Protein AF-0000000074166533 (afdb_homodimer)

Foldseek 3Di:
DKKKKKKFFWDPVCLVVLVVLVVVLLVVLCPAPQWPHWDKDQDPVHNRMIMIITDGNDPVSVVVSCVDPSNVVSVVCRVVIGPDDMDMDMDDDDDDDDDDD/DKKKKKKFFWDPVCLVVLVVLVVVLLVVLCPAPQWDHWDKDQDPVHNRMIMIITDGNDPVSVVVSCVDPSNVVSVVCRVVIGPDDMDMDMDDDDDDDDDDD

pLDDT: mean 96.99, std 3.82, range [67.56, 98.88]

Radius of gyration: 16.53 Å; Cα contacts (8 Å, |Δi|>4): 414; chains: 2; bounding box: 37×45×36 Å

Structure (mmCIF, N/CA/C/O backbone):
data_AF-0000000074166533-model_v1
#
loop_
_entity.id
_entity.type
_entity.pdbx_description
1 polymer 'Homolog to autoinducer-2-degrading protein lsrG'
#
loop_
_atom_site.group_PDB
_atom_site.id
_atom_site.type_symbol
_atom_site.label_atom_id
_atom_site.label_alt_id
_atom_site.label_comp_id
_atom_site.label_asym_id
_atom_site.label_entity_id
_atom_site.label_seq_id
_atom_site.pdbx_PDB_ins_code
_atom_site.Cartn_x
_atom_site.Cartn_y
_atom_site.Cartn_z
_atom_site.occupancy
_atom_site.B_iso_or_equiv
_atom_site.auth_seq_id
_atom_site.auth_comp_id
_atom_site.auth_asym_id
_atom_site.auth_atom_id
_atom_site.pdbx_PDB_model_num
ATOM 1 N N . MET A 1 1 ? 17.25 -5.062 1.893 1 96.81 1 MET A N 1
ATOM 2 C CA . MET A 1 1 ? 15.805 -5.207 2.01 1 96.81 1 MET A CA 1
ATOM 3 C C . MET A 1 1 ? 15.109 -4.754 0.733 1 96.81 1 MET A C 1
ATOM 5 O O . MET A 1 1 ? 15.617 -3.893 0.013 1 96.81 1 MET A O 1
ATOM 9 N N . ILE A 1 2 ? 13.93 -5.363 0.408 1 98.25 2 ILE A N 1
ATOM 10 C CA . ILE A 1 2 ? 13.156 -5.027 -0.783 1 98.25 2 ILE A CA 1
ATOM 11 C C . ILE A 1 2 ? 11.742 -4.613 -0.381 1 98.25 2 ILE A C 1
ATOM 13 O O . ILE A 1 2 ? 11.125 -5.246 0.48 1 98.25 2 ILE A O 1
ATOM 17 N N . VAL A 1 3 ? 11.367 -3.527 -0.974 1 98.62 3 VAL A N 1
ATOM 18 C CA . VAL A 1 3 ? 9.961 -3.146 -0.915 1 98.62 3 VAL A CA 1
ATOM 19 C C . VAL A 1 3 ? 9.344 -3.232 -2.309 1 98.62 3 VAL A C 1
ATOM 21 O O . VAL A 1 3 ? 9.977 -2.859 -3.299 1 98.62 3 VAL A O 1
ATOM 24 N N . VAL A 1 4 ? 8.125 -3.748 -2.367 1 98.5 4 VAL A N 1
ATOM 25 C CA . VAL A 1 4 ? 7.441 -3.879 -3.646 1 98.5 4 VAL A CA 1
ATOM 26 C C . VAL A 1 4 ? 6.039 -3.285 -3.543 1 98.5 4 VAL A C 1
ATOM 28 O O . VAL A 1 4 ? 5.312 -3.555 -2.584 1 98.5 4 VAL A O 1
ATOM 31 N N . HIS A 1 5 ? 5.707 -2.459 -4.469 1 98.5 5 HIS A N 1
ATOM 32 C CA . HIS A 1 5 ? 4.34 -2.018 -4.707 1 98.5 5 HIS A CA 1
ATOM 33 C C . HIS A 1 5 ? 3.771 -2.643 -5.98 1 98.5 5 HIS A C 1
ATOM 35 O O . HIS A 1 5 ? 4.305 -2.43 -7.07 1 98.5 5 HIS A O 1
ATOM 41 N N . ALA A 1 6 ? 2.754 -3.379 -5.84 1 98.38 6 ALA A N 1
ATOM 42 C CA . ALA A 1 6 ? 2.078 -3.963 -6.996 1 98.38 6 ALA A CA 1
ATOM 43 C C . ALA A 1 6 ? 0.631 -3.486 -7.082 1 98.38 6 ALA A C 1
ATOM 45 O O . ALA A 1 6 ? -0.073 -3.436 -6.074 1 98.38 6 ALA A O 1
ATOM 46 N N . THR A 1 7 ? 0.229 -3.109 -8.25 1 98.44 7 THR A N 1
ATOM 47 C CA . THR A 1 7 ? -1.116 -2.609 -8.508 1 98.44 7 THR A CA 1
ATOM 48 C C . THR A 1 7 ? -1.837 -3.492 -9.523 1 98.44 7 THR A C 1
ATOM 50 O O . THR A 1 7 ? -1.325 -3.732 -10.617 1 98.44 7 THR A O 1
ATOM 53 N N . PHE A 1 8 ? -2.973 -3.959 -9.117 1 98.5 8 PHE A N 1
ATOM 54 C CA . PHE A 1 8 ? -3.803 -4.809 -9.961 1 98.5 8 PHE A CA 1
ATOM 55 C C . PHE A 1 8 ? -5.18 -4.188 -10.172 1 98.5 8 PHE A C 1
ATOM 57 O O . PHE A 1 8 ? -5.844 -3.805 -9.203 1 98.5 8 PHE A O 1
ATOM 64 N N . ARG A 1 9 ? -5.547 -4.082 -11.398 1 98.56 9 ARG A N 1
ATOM 65 C CA . ARG A 1 9 ? -6.91 -3.688 -11.727 1 98.56 9 ARG A CA 1
ATOM 66 C C . ARG A 1 9 ? -7.754 -4.902 -12.102 1 98.56 9 ARG A C 1
ATOM 68 O O . ARG A 1 9 ? -7.367 -5.691 -12.969 1 98.56 9 ARG A O 1
ATOM 75 N N . PHE A 1 10 ? -8.867 -4.984 -11.461 1 98.69 10 PHE A N 1
ATOM 76 C CA . PHE A 1 10 ? -9.695 -6.16 -11.703 1 98.69 10 PHE A CA 1
ATOM 77 C C . PHE A 1 10 ? -10.961 -5.777 -12.453 1 98.69 10 PHE A C 1
ATOM 79 O O . PHE A 1 10 ? -11.422 -4.637 -12.367 1 98.69 10 PHE A O 1
ATOM 86 N N . ASP A 1 11 ? -11.492 -6.75 -13.18 1 98.31 11 ASP A N 1
ATOM 87 C CA . ASP A 1 11 ? -12.828 -6.621 -13.766 1 98.31 11 ASP A CA 1
ATOM 88 C C . ASP A 1 11 ? -13.883 -6.441 -12.68 1 98.31 11 ASP A C 1
ATOM 90 O O . ASP A 1 11 ? -13.922 -7.207 -11.711 1 98.31 11 ASP A O 1
ATOM 94 N N . PRO A 1 12 ? -14.68 -5.445 -12.891 1 98 12 PRO A N 1
ATOM 95 C CA . PRO A 1 12 ? -15.711 -5.215 -11.875 1 98 12 PRO A CA 1
ATOM 96 C C . PRO A 1 12 ? -16.547 -6.461 -11.586 1 98 12 PRO A C 1
ATOM 98 O O . PRO A 1 12 ? -16.922 -6.699 -10.438 1 98 12 PRO A O 1
ATOM 101 N N . ASP A 1 13 ? -16.703 -7.266 -12.516 1 97.94 13 ASP A N 1
ATOM 102 C CA . ASP A 1 13 ? -17.547 -8.453 -12.375 1 97.94 13 ASP A CA 1
ATOM 103 C C . ASP A 1 13 ? -16.797 -9.562 -11.641 1 97.94 13 ASP A C 1
ATOM 105 O O . ASP A 1 13 ? -17.391 -10.539 -11.188 1 97.94 13 ASP A O 1
ATOM 109 N N . ALA A 1 14 ? -15.477 -9.422 -11.484 1 97.38 14 ALA A N 1
ATOM 110 C CA . ALA A 1 14 ? -14.656 -10.477 -10.891 1 97.38 14 ALA A CA 1
ATOM 111 C C . ALA A 1 14 ? -14.039 -10.008 -9.57 1 97.38 14 ALA A C 1
ATOM 113 O O . ALA A 1 14 ? -13.219 -10.711 -8.977 1 97.38 14 ALA A O 1
ATOM 114 N N . ARG A 1 15 ? -14.391 -8.906 -9.148 1 97 15 ARG A N 1
ATOM 115 C CA . ARG A 1 15 ? -13.734 -8.242 -8.023 1 97 15 ARG A CA 1
ATOM 116 C C . ARG A 1 15 ? -13.844 -9.078 -6.754 1 97 15 ARG A C 1
ATOM 118 O O . ARG A 1 15 ? -12.859 -9.273 -6.047 1 97 15 ARG A O 1
ATOM 125 N N . ASP A 1 16 ? -15.07 -9.539 -6.5 1 96.75 16 ASP A N 1
ATOM 126 C CA . ASP A 1 16 ? -15.281 -10.289 -5.266 1 96.75 16 ASP A CA 1
ATOM 127 C C . ASP A 1 16 ? -14.469 -11.586 -5.27 1 96.75 16 ASP A C 1
ATOM 129 O O . ASP A 1 16 ? -13.867 -11.945 -4.254 1 96.75 16 ASP A O 1
ATOM 133 N N . ASP A 1 17 ? -14.43 -12.273 -6.363 1 97.25 17 ASP A N 1
ATOM 134 C CA . ASP A 1 17 ? -13.602 -13.469 -6.504 1 97.25 17 ASP A CA 1
ATOM 135 C C . ASP A 1 17 ? -12.125 -13.141 -6.301 1 97.25 17 ASP A C 1
ATOM 137 O O . ASP A 1 17 ? -11.406 -13.875 -5.621 1 97.25 17 ASP A O 1
ATOM 141 N N . ALA A 1 18 ? -11.727 -12.055 -6.855 1 98.31 18 ALA A N 1
ATOM 142 C CA . ALA A 1 18 ? -10.336 -11.625 -6.727 1 98.31 18 ALA A CA 1
ATOM 143 C C . ALA A 1 18 ? -9.977 -11.375 -5.266 1 98.31 18 ALA A C 1
ATOM 145 O O . ALA A 1 18 ? -8.922 -11.812 -4.801 1 98.31 18 ALA A O 1
ATOM 146 N N . LEU A 1 19 ? -10.852 -10.742 -4.578 1 98.19 19 LEU A N 1
ATOM 147 C CA . LEU A 1 19 ? -10.562 -10.375 -3.193 1 98.19 19 LEU A CA 1
ATOM 148 C C . LEU A 1 19 ? -10.461 -11.617 -2.316 1 98.19 19 LEU A C 1
ATOM 150 O O . LEU A 1 19 ? -9.656 -11.656 -1.381 1 98.19 19 LEU A O 1
ATOM 154 N N . GLU A 1 20 ? -11.266 -12.586 -2.588 1 97.06 20 GLU A N 1
ATOM 155 C CA . GLU A 1 20 ? -11.172 -13.844 -1.856 1 97.06 20 GLU A CA 1
ATOM 156 C C . GLU A 1 20 ? -9.82 -14.523 -2.1 1 97.06 20 GLU A C 1
ATOM 158 O O . GLU A 1 20 ? -9.172 -14.984 -1.157 1 97.06 20 GLU A O 1
ATOM 163 N N . LEU A 1 21 ? -9.422 -14.547 -3.332 1 97.81 21 LEU A N 1
ATOM 164 C CA . LEU A 1 21 ? -8.141 -15.133 -3.695 1 97.81 21 LEU A CA 1
ATOM 165 C C . LEU A 1 21 ? -6.988 -14.352 -3.068 1 97.81 21 LEU A C 1
ATOM 167 O O . LEU A 1 21 ? -6.012 -14.945 -2.604 1 97.81 21 LEU A O 1
ATOM 171 N N . ILE A 1 22 ? -7.117 -13.109 -3.043 1 98.62 22 ILE A N 1
ATOM 172 C CA . ILE A 1 22 ? -6.078 -12.234 -2.523 1 98.62 22 ILE A CA 1
ATOM 173 C C . ILE A 1 22 ? -5.945 -12.422 -1.014 1 98.62 22 ILE A C 1
ATOM 175 O O . ILE A 1 22 ? -4.836 -12.453 -0.481 1 98.62 22 ILE A O 1
ATOM 179 N N . ALA A 1 23 ? -7.102 -12.539 -0.356 1 97.62 23 ALA A N 1
ATOM 180 C CA . ALA A 1 23 ? -7.059 -12.766 1.085 1 97.62 23 ALA A CA 1
ATOM 181 C C . ALA A 1 23 ? -6.273 -14.039 1.41 1 97.62 23 ALA A C 1
ATOM 183 O O . ALA A 1 23 ? -5.469 -14.055 2.348 1 97.62 23 ALA A O 1
ATOM 184 N N . ASP A 1 24 ? -6.508 -15.039 0.635 1 97.06 24 ASP A N 1
ATOM 185 C CA . ASP A 1 24 ? -5.781 -16.297 0.813 1 97.06 24 ASP A CA 1
ATOM 186 C C . ASP A 1 24 ? -4.293 -16.109 0.517 1 97.06 24 ASP A C 1
ATOM 188 O O . ASP A 1 24 ? -3.443 -16.609 1.259 1 97.06 24 ASP A O 1
ATOM 192 N N . LEU A 1 25 ? -3.959 -15.453 -0.535 1 98.5 25 LEU A N 1
ATOM 193 C CA . LEU A 1 25 ? -2.578 -15.172 -0.912 1 98.5 25 LEU A CA 1
ATOM 194 C C . LEU A 1 25 ? -1.85 -14.43 0.205 1 98.5 25 LEU A C 1
ATOM 196 O O . LEU A 1 25 ? -0.722 -14.789 0.556 1 98.5 25 LEU A O 1
ATOM 200 N N . VAL A 1 26 ? -2.512 -13.43 0.774 1 98.62 26 VAL A N 1
ATOM 201 C CA . VAL A 1 26 ? -1.92 -12.633 1.842 1 98.62 26 VAL A CA 1
ATOM 202 C C . VAL A 1 26 ? -1.613 -13.523 3.045 1 98.62 26 VAL A C 1
ATOM 204 O O . VAL A 1 26 ? -0.497 -13.508 3.566 1 98.62 26 VAL A O 1
ATOM 207 N N . GLU A 1 27 ? -2.604 -14.273 3.434 1 97.94 27 GLU A N 1
ATOM 208 C CA . GLU A 1 27 ? -2.445 -15.141 4.598 1 97.94 27 GLU A CA 1
ATOM 209 C C . GLU A 1 27 ? -1.286 -16.109 4.41 1 97.94 27 GLU A C 1
ATOM 211 O O . GLU A 1 27 ? -0.443 -16.266 5.297 1 97.94 27 GLU A O 1
ATOM 216 N N . GLN A 1 28 ? -1.2 -16.703 3.312 1 98.12 28 GLN A N 1
ATOM 217 C CA . GLN A 1 28 ? -0.159 -17.703 3.051 1 98.12 28 GLN A CA 1
ATOM 218 C C . GLN A 1 28 ? 1.205 -17.031 2.891 1 98.12 28 GLN A C 1
ATOM 220 O O . GLN A 1 28 ? 2.215 -17.547 3.375 1 98.12 28 GLN A O 1
ATOM 225 N N . SER A 1 29 ? 1.276 -15.891 2.184 1 98.44 29 SER A N 1
ATOM 226 C CA . SER A 1 29 ? 2.535 -15.195 1.931 1 98.44 29 SER A CA 1
ATOM 227 C C . SER A 1 29 ? 3.203 -14.766 3.234 1 98.44 29 SER A C 1
ATOM 229 O O . SER A 1 29 ? 4.43 -14.789 3.346 1 98.44 29 SER A O 1
ATOM 231 N N . GLN A 1 30 ? 2.428 -14.406 4.266 1 97.5 30 GLN A N 1
ATOM 232 C CA . GLN A 1 30 ? 2.949 -13.898 5.527 1 97.5 30 GLN A CA 1
ATOM 233 C C . GLN A 1 30 ? 3.697 -14.984 6.293 1 97.5 30 GLN A C 1
ATOM 235 O O . GLN A 1 30 ? 4.391 -14.695 7.27 1 97.5 30 GLN A O 1
ATOM 240 N N . THR A 1 31 ? 3.576 -16.25 5.785 1 97.19 31 THR A N 1
ATOM 241 C CA . THR A 1 31 ? 4.238 -17.359 6.465 1 97.19 31 THR A CA 1
ATOM 242 C C . THR A 1 31 ? 5.555 -17.703 5.777 1 97.19 31 THR A C 1
ATOM 244 O O . THR A 1 31 ? 6.293 -18.562 6.242 1 97.19 31 THR A O 1
ATOM 247 N N . GLU A 1 32 ? 5.891 -17.031 4.727 1 98.31 32 GLU A N 1
ATOM 248 C CA . GLU A 1 32 ? 7.07 -17.344 3.922 1 98.31 32 GLU A CA 1
ATOM 249 C C . GLU A 1 32 ? 8.352 -16.891 4.613 1 98.31 32 GLU A C 1
ATOM 251 O O . GLU A 1 32 ? 8.375 -15.82 5.227 1 98.31 32 GLU A O 1
ATOM 256 N N . ASP A 1 33 ? 9.375 -17.641 4.449 1 97.88 33 ASP A N 1
ATOM 257 C CA . ASP A 1 33 ? 10.68 -17.234 4.949 1 97.88 33 ASP A CA 1
ATOM 258 C C . ASP A 1 33 ? 11.148 -15.938 4.273 1 97.88 33 ASP A C 1
ATOM 260 O O . ASP A 1 33 ? 11.07 -15.812 3.049 1 97.88 33 ASP A O 1
ATOM 264 N N . G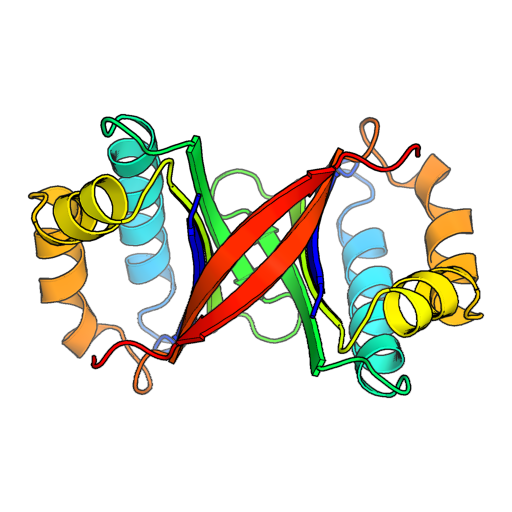LY A 1 34 ? 11.625 -15 5.055 1 98.25 34 GLY A N 1
ATOM 265 C CA . GLY A 1 34 ? 12.18 -13.766 4.531 1 98.25 34 GLY A CA 1
ATOM 266 C C . GLY A 1 34 ? 11.133 -12.719 4.215 1 98.25 34 GLY A C 1
ATOM 267 O O . GLY A 1 34 ? 11.461 -11.609 3.787 1 98.25 34 GLY A O 1
ATOM 268 N N . LEU A 1 35 ? 9.883 -13.109 4.324 1 98 35 LEU A N 1
ATOM 269 C CA . LEU A 1 35 ? 8.805 -12.141 4.16 1 98 35 LEU A CA 1
ATOM 270 C C . LEU A 1 35 ? 8.609 -11.32 5.434 1 98 35 LEU A C 1
ATOM 272 O O . LEU A 1 35 ? 8.406 -11.883 6.512 1 98 35 LEU A O 1
ATOM 276 N N . ILE A 1 36 ? 8.719 -10.062 5.406 1 98 36 ILE A N 1
ATOM 277 C CA . ILE A 1 36 ? 8.617 -9.18 6.559 1 98 36 ILE A CA 1
ATOM 278 C C . ILE A 1 36 ? 7.18 -8.672 6.695 1 98 36 ILE A C 1
ATOM 280 O O . ILE A 1 36 ? 6.617 -8.68 7.793 1 98 36 ILE A O 1
ATOM 284 N N . ASP A 1 37 ? 6.598 -8.266 5.613 1 98 37 ASP A N 1
ATOM 285 C CA . ASP A 1 37 ? 5.215 -7.797 5.578 1 98 37 ASP A CA 1
ATOM 286 C C . ASP A 1 37 ? 4.605 -7.996 4.191 1 98 37 ASP A C 1
ATOM 288 O O . ASP A 1 37 ? 5.305 -7.906 3.18 1 98 37 ASP A O 1
ATOM 292 N N . TYR A 1 38 ? 3.385 -8.344 4.172 1 98.69 38 TYR A N 1
ATOM 293 C CA . TYR A 1 38 ? 2.633 -8.578 2.941 1 98.69 38 TYR A CA 1
ATOM 294 C C . TYR A 1 38 ? 1.155 -8.266 3.137 1 98.69 38 TYR A C 1
ATOM 296 O O . TYR A 1 38 ? 0.448 -8.984 3.844 1 98.69 38 TYR A O 1
ATOM 304 N N . ARG A 1 39 ? 0.744 -7.211 2.484 1 98.62 39 ARG A N 1
ATOM 305 C CA . ARG A 1 39 ? -0.637 -6.766 2.633 1 98.62 39 ARG A CA 1
ATOM 306 C C . ARG A 1 39 ? -1.247 -6.41 1.281 1 98.62 39 ARG A C 1
ATOM 308 O O . ARG A 1 39 ? -0.527 -6.07 0.34 1 98.62 39 ARG A O 1
ATOM 315 N N . ALA A 1 40 ? -2.473 -6.512 1.165 1 98.88 40 ALA A N 1
ATOM 316 C CA . ALA A 1 40 ? -3.266 -6.047 0.031 1 98.88 40 ALA A CA 1
ATOM 317 C C . ALA A 1 40 ? -4.418 -5.16 0.494 1 98.88 40 ALA A C 1
ATOM 319 O O . ALA A 1 40 ? -4.98 -5.375 1.572 1 98.88 40 ALA A O 1
ATOM 320 N N . ALA A 1 41 ? -4.73 -4.203 -0.32 1 98.88 41 ALA A N 1
ATOM 321 C CA . ALA A 1 41 ? -5.746 -3.227 0.07 1 98.88 41 ALA A CA 1
ATOM 322 C C . ALA A 1 41 ? -6.48 -2.682 -1.15 1 98.88 41 ALA A C 1
ATOM 324 O O . ALA A 1 41 ? -5.883 -2.494 -2.211 1 98.88 41 ALA A O 1
ATOM 325 N N . VAL A 1 42 ? -7.758 -2.424 -1.002 1 98.75 42 VAL A N 1
ATOM 326 C CA . VAL A 1 42 ? -8.57 -1.851 -2.068 1 98.75 42 VAL A CA 1
ATOM 327 C C . VAL A 1 42 ? -8.398 -0.333 -2.092 1 98.75 42 VAL A C 1
ATOM 329 O O . VAL A 1 42 ? -8.609 0.337 -1.078 1 98.75 42 VAL A O 1
ATOM 332 N N . ASP A 1 43 ? -8.062 0.217 -3.258 1 98.69 43 ASP A N 1
ATOM 333 C CA . ASP A 1 43 ? -7.801 1.643 -3.42 1 98.69 43 ASP A CA 1
ATOM 334 C C . ASP A 1 43 ? -9.016 2.477 -3.023 1 98.69 43 ASP A C 1
ATOM 336 O O . ASP A 1 43 ? -10.141 2.166 -3.416 1 98.69 43 ASP A O 1
ATOM 340 N N . VAL A 1 44 ? -8.812 3.537 -2.289 1 98.31 44 VAL A N 1
ATOM 341 C CA . VAL A 1 44 ? -9.906 4.352 -1.772 1 98.31 44 VAL A CA 1
ATOM 342 C C . VAL A 1 44 ? -10.586 5.102 -2.92 1 98.31 44 VAL A C 1
ATOM 344 O O . VAL A 1 44 ? -11.797 5.324 -2.895 1 98.31 44 VAL A O 1
ATOM 347 N N . SER A 1 45 ? -9.844 5.32 -3.99 1 97 45 SER A N 1
ATOM 348 C CA . SER A 1 45 ? -10.359 6.137 -5.082 1 97 45 SER A CA 1
ATOM 349 C C . SER A 1 45 ? -10.938 5.27 -6.195 1 97 45 SER A C 1
ATOM 351 O O . SER A 1 45 ? -11.641 5.77 -7.078 1 97 45 SER A O 1
ATOM 353 N N . ASP A 1 46 ? -10.617 3.967 -6.18 1 97.25 46 ASP A N 1
ATOM 354 C CA . ASP A 1 46 ? -11.078 3.051 -7.223 1 97.25 46 ASP A CA 1
ATOM 355 C C . ASP A 1 46 ? -11.281 1.644 -6.664 1 97.25 46 ASP A C 1
ATOM 357 O O . ASP A 1 46 ? -10.312 0.909 -6.453 1 97.25 46 ASP A O 1
ATOM 361 N N . PRO A 1 47 ? -12.523 1.258 -6.523 1 97.06 47 PRO A N 1
ATOM 362 C CA . PRO A 1 47 ? -12.797 -0.021 -5.863 1 97.06 47 PRO A CA 1
ATOM 363 C C . PRO A 1 47 ? -12.328 -1.221 -6.684 1 97.06 47 PRO A C 1
ATOM 365 O O . PRO A 1 47 ? -12.32 -2.348 -6.184 1 97.06 47 PRO A O 1
ATOM 368 N N . ASN A 1 48 ? -11.914 -0.993 -7.934 1 98.12 48 ASN A N 1
ATOM 369 C CA . ASN A 1 48 ? -11.469 -2.098 -8.781 1 98.12 48 ASN A CA 1
ATOM 370 C C . ASN A 1 48 ? -9.953 -2.227 -8.773 1 98.12 48 ASN A C 1
ATOM 372 O O . ASN A 1 48 ? -9.398 -3.068 -9.484 1 98.12 48 ASN A O 1
ATOM 376 N N . VAL A 1 49 ? -9.328 -1.446 -8 1 98.5 49 VAL A N 1
ATOM 377 C CA . VAL A 1 49 ? -7.867 -1.476 -7.926 1 98.5 49 VAL A CA 1
ATOM 378 C C . VAL A 1 49 ? -7.434 -1.999 -6.559 1 98.5 49 VAL A C 1
ATOM 380 O O . VAL A 1 49 ? -7.871 -1.492 -5.523 1 98.5 49 VAL A O 1
ATOM 383 N N . VAL A 1 50 ? -6.637 -3.072 -6.598 1 98.88 50 VAL A N 1
ATOM 384 C CA . VAL A 1 50 ? -6.012 -3.59 -5.387 1 98.88 50 VAL A CA 1
ATOM 385 C C . VAL A 1 50 ? -4.512 -3.295 -5.414 1 98.88 50 VAL A C 1
ATOM 387 O O . VAL A 1 50 ? -3.852 -3.5 -6.434 1 98.88 50 VAL A O 1
ATOM 390 N N . ARG A 1 51 ? -3.998 -2.797 -4.32 1 98.81 51 ARG A N 1
ATOM 391 C CA . ARG A 1 51 ? -2.58 -2.482 -4.16 1 98.81 51 ARG A CA 1
ATOM 392 C C . ARG A 1 51 ? -1.924 -3.41 -3.145 1 98.81 51 ARG A C 1
ATOM 394 O O . ARG A 1 51 ? -2.447 -3.605 -2.045 1 98.81 51 ARG A O 1
ATOM 401 N N . PHE A 1 52 ? -0.86 -3.984 -3.516 1 98.81 52 PHE A N 1
ATOM 402 C CA . PHE A 1 52 ? -0.066 -4.828 -2.629 1 98.81 52 PHE A CA 1
ATOM 403 C C . PHE A 1 52 ? 1.12 -4.055 -2.066 1 98.81 52 PHE A C 1
ATOM 405 O O . PHE A 1 52 ? 1.813 -3.348 -2.803 1 98.81 52 PHE A O 1
ATOM 412 N N . PHE A 1 53 ? 1.279 -4.152 -0.784 1 98.06 53 PHE A N 1
ATOM 413 C CA . PHE A 1 53 ? 2.424 -3.691 -0.007 1 98.06 53 PHE A CA 1
ATOM 414 C C . PHE A 1 53 ? 3.271 -4.867 0.461 1 98.06 53 PHE A C 1
ATOM 416 O O . PHE A 1 53 ? 2.838 -5.656 1.306 1 98.06 53 PHE A O 1
ATOM 423 N N . GLU A 1 54 ? 4.48 -4.938 -0.077 1 98.69 54 GLU A N 1
ATOM 424 C CA . GLU A 1 54 ? 5.312 -6.098 0.232 1 98.69 54 GLU A CA 1
ATOM 425 C C . GLU A 1 54 ? 6.688 -5.672 0.732 1 98.69 54 GLU A C 1
ATOM 427 O O . GLU A 1 54 ? 7.262 -4.699 0.236 1 98.69 54 GLU A O 1
ATOM 432 N N . GLN A 1 55 ? 7.195 -6.344 1.696 1 98.5 55 GLN A N 1
ATOM 433 C CA . GLN A 1 55 ? 8.547 -6.156 2.223 1 98.5 55 GLN A CA 1
ATOM 434 C C . GLN A 1 55 ? 9.258 -7.496 2.396 1 98.5 55 GLN A C 1
ATOM 436 O O . GLN A 1 55 ? 8.711 -8.422 2.998 1 98.5 55 GLN A O 1
ATOM 441 N N . TYR A 1 56 ? 10.43 -7.531 1.881 1 98.62 56 TYR A N 1
ATOM 442 C CA . TYR A 1 56 ? 11.25 -8.734 1.928 1 98.62 56 TYR A CA 1
ATOM 443 C C . TYR A 1 56 ? 12.617 -8.438 2.541 1 98.62 56 TYR A C 1
ATOM 445 O O . TYR A 1 56 ? 13.148 -7.336 2.383 1 98.62 56 TYR A O 1
ATOM 453 N N . GLU A 1 57 ? 13.141 -9.484 3.131 1 98.19 57 GLU A N 1
ATOM 454 C CA . GLU A 1 57 ? 14.469 -9.328 3.721 1 98.19 57 GLU A CA 1
ATOM 455 C C . GLU A 1 57 ? 15.523 -9.047 2.648 1 98.19 57 GLU A C 1
ATOM 457 O O . GLU A 1 57 ? 16.484 -8.328 2.896 1 98.19 57 GLU A O 1
ATOM 462 N N . ASP A 1 58 ? 15.32 -9.719 1.536 1 97 58 ASP A N 1
ATOM 463 C CA . ASP A 1 58 ? 16.297 -9.57 0.458 1 97 58 ASP A CA 1
ATOM 464 C C . ASP A 1 58 ? 15.719 -10.062 -0.871 1 97 58 ASP A C 1
ATOM 466 O O . ASP A 1 58 ? 14.547 -10.438 -0.944 1 97 58 ASP A O 1
ATOM 470 N N . ALA A 1 59 ? 16.531 -9.969 -1.886 1 95.56 59 ALA A N 1
ATOM 471 C CA . ALA A 1 59 ? 16.094 -10.32 -3.238 1 95.56 59 ALA A CA 1
ATOM 472 C C . ALA A 1 59 ? 15.742 -11.797 -3.338 1 95.56 59 ALA A C 1
ATOM 474 O O . ALA A 1 59 ? 14.836 -12.18 -4.078 1 95.56 59 ALA A O 1
ATOM 475 N N . ALA A 1 60 ? 16.5 -12.633 -2.666 1 97.56 60 ALA A N 1
ATOM 476 C CA . ALA A 1 60 ? 16.234 -14.062 -2.707 1 97.56 60 ALA A CA 1
ATOM 477 C C . ALA A 1 60 ? 14.836 -14.375 -2.178 1 97.56 60 ALA A C 1
ATOM 479 O O . ALA A 1 60 ? 14.125 -15.211 -2.738 1 97.56 60 ALA A O 1
ATOM 480 N N . ALA A 1 61 ? 14.43 -13.734 -1.102 1 97.94 61 ALA A N 1
ATOM 481 C CA . ALA A 1 61 ? 13.094 -13.914 -0.532 1 97.94 61 ALA A CA 1
ATOM 482 C C . ALA A 1 61 ? 12.016 -13.477 -1.513 1 97.94 61 ALA A C 1
ATOM 484 O O . ALA A 1 61 ? 10.984 -14.141 -1.649 1 97.94 61 ALA A O 1
ATOM 485 N N . PHE A 1 62 ? 12.234 -12.367 -2.148 1 97.31 62 PHE A N 1
ATOM 486 C CA . PHE A 1 62 ? 11.305 -11.875 -3.16 1 97.31 62 PHE A CA 1
ATOM 487 C C . PHE A 1 62 ? 11.148 -12.891 -4.289 1 97.31 62 PHE A C 1
ATOM 489 O O . PHE A 1 62 ? 10.031 -13.211 -4.691 1 97.31 62 PHE A O 1
ATOM 496 N N . ASP A 1 63 ? 12.242 -13.391 -4.762 1 96.19 63 ASP A N 1
ATOM 497 C CA . ASP A 1 63 ? 12.219 -14.375 -5.844 1 96.19 63 ASP A CA 1
ATOM 498 C C . ASP A 1 63 ? 11.484 -15.648 -5.414 1 96.19 63 ASP A C 1
ATOM 500 O O . ASP A 1 63 ? 10.742 -16.234 -6.199 1 96.19 63 ASP A O 1
ATOM 504 N N . ALA A 1 64 ? 11.734 -16.078 -4.211 1 97.75 64 ALA A N 1
ATOM 505 C CA . ALA A 1 64 ? 11.109 -17.281 -3.686 1 97.75 64 ALA A CA 1
ATOM 506 C C . ALA A 1 64 ? 9.586 -17.141 -3.643 1 97.75 64 ALA A C 1
ATOM 508 O O . ALA A 1 64 ? 8.859 -18.125 -3.836 1 97.75 64 ALA A O 1
ATOM 509 N N . HIS A 1 65 ? 9.102 -15.961 -3.373 1 97.75 65 HIS A N 1
ATOM 510 C CA . HIS A 1 65 ? 7.668 -15.703 -3.271 1 97.75 65 HIS A CA 1
ATOM 511 C C . HIS A 1 65 ? 6.941 -16.109 -4.547 1 97.75 65 HIS A C 1
ATOM 513 O O . HIS A 1 65 ? 5.906 -16.781 -4.488 1 97.75 65 HIS A O 1
ATOM 519 N N . SER A 1 66 ? 7.504 -15.766 -5.715 1 95.69 66 SER A N 1
ATOM 520 C CA . SER A 1 66 ? 6.836 -16.031 -6.984 1 95.69 66 SER A CA 1
ATOM 521 C C . SER A 1 66 ? 6.859 -17.516 -7.324 1 95.69 66 SER A C 1
ATOM 523 O O . SER A 1 66 ? 6.152 -17.969 -8.227 1 95.69 66 SER A O 1
ATOM 525 N N . GLN A 1 67 ? 7.621 -18.25 -6.578 1 96.75 67 GLN A N 1
ATOM 526 C CA . GLN A 1 67 ? 7.75 -19.672 -6.848 1 96.75 67 GLN A CA 1
ATOM 527 C C . GLN A 1 67 ? 6.867 -20.5 -5.914 1 96.75 67 GLN A C 1
ATOM 529 O O . GLN A 1 67 ? 6.793 -21.719 -6.035 1 96.75 67 GLN A O 1
ATOM 534 N N . THR A 1 68 ? 6.25 -19.875 -4.992 1 97.88 68 THR A N 1
ATOM 535 C CA . THR A 1 68 ? 5.398 -20.578 -4.047 1 97.88 68 THR A CA 1
ATOM 536 C C . THR A 1 68 ? 4.125 -21.078 -4.73 1 97.88 68 THR A C 1
ATOM 538 O O . THR A 1 68 ? 3.686 -20.484 -5.727 1 97.88 68 THR A O 1
ATOM 541 N N . ASP A 1 69 ? 3.488 -22.094 -4.156 1 97.5 69 ASP A N 1
ATOM 542 C CA . ASP A 1 69 ? 2.256 -22.656 -4.691 1 97.5 69 ASP A CA 1
ATOM 543 C C . ASP A 1 69 ? 1.12 -21.641 -4.652 1 97.5 69 ASP A C 1
ATOM 545 O O . ASP A 1 69 ? 0.337 -21.531 -5.602 1 97.5 69 ASP A O 1
ATOM 549 N N . HIS A 1 70 ? 1.067 -21 -3.539 1 97.75 70 HIS A N 1
ATOM 550 C CA . HIS A 1 70 ? -0.042 -20.062 -3.396 1 97.75 70 HIS A CA 1
ATOM 551 C C . HIS A 1 70 ? 0.076 -18.906 -4.391 1 97.75 70 HIS A C 1
ATOM 553 O O . HIS A 1 70 ? -0.929 -18.453 -4.945 1 97.75 70 HIS A O 1
ATOM 559 N N . PHE A 1 71 ? 1.295 -18.359 -4.645 1 98.06 71 PHE A N 1
ATOM 560 C CA . PHE A 1 71 ? 1.448 -17.297 -5.629 1 98.06 71 PHE A CA 1
ATOM 561 C C . PHE A 1 71 ? 1.113 -17.812 -7.027 1 98.06 71 PHE A C 1
ATOM 563 O O . PHE A 1 71 ? 0.407 -17.141 -7.785 1 98.06 71 PHE A O 1
ATOM 570 N N . GLN A 1 72 ? 1.608 -18.984 -7.344 1 97.38 72 GLN A N 1
ATOM 571 C CA . GLN A 1 72 ? 1.358 -19.562 -8.664 1 97.38 72 GLN A CA 1
ATOM 572 C C . GLN A 1 72 ? -0.13 -19.812 -8.883 1 97.38 72 GLN A C 1
ATOM 574 O O . GLN A 1 72 ? -0.647 -19.609 -9.984 1 97.38 72 GLN A O 1
ATOM 579 N N . ALA A 1 73 ? -0.79 -20.312 -7.887 1 96.75 73 ALA A N 1
ATOM 580 C CA . ALA A 1 73 ? -2.236 -20.5 -7.973 1 96.75 73 ALA A CA 1
ATOM 581 C C . ALA A 1 73 ? -2.945 -19.172 -8.25 1 96.75 73 ALA A C 1
ATOM 583 O O . ALA A 1 73 ? -3.877 -19.125 -9.055 1 96.75 73 ALA A O 1
ATOM 584 N N . PHE A 1 74 ? -2.547 -18.109 -7.574 1 97.62 74 PHE A N 1
ATOM 585 C CA . PHE A 1 74 ? -3.088 -16.766 -7.793 1 97.62 74 PHE A CA 1
ATOM 586 C C . PHE A 1 74 ? -2.811 -16.297 -9.211 1 97.62 74 PHE A C 1
ATOM 588 O O . PHE A 1 74 ? -3.721 -15.852 -9.914 1 97.62 74 PHE A O 1
ATOM 595 N N . GLU A 1 75 ? -1.57 -16.438 -9.617 1 96.5 75 GLU A N 1
ATOM 596 C CA . GLU A 1 75 ? -1.14 -15.992 -10.938 1 96.5 75 GLU A CA 1
ATOM 597 C C . GLU A 1 75 ? -1.945 -16.688 -12.039 1 96.5 75 GLU A C 1
ATOM 599 O O . GLU A 1 75 ? -2.312 -16.047 -13.031 1 96.5 75 GLU A O 1
ATOM 604 N N . GLN A 1 76 ? -2.268 -17.875 -11.852 1 96.81 76 GLN A N 1
ATOM 605 C CA . GLN A 1 76 ? -2.984 -18.672 -12.852 1 96.81 76 GLN A CA 1
ATOM 606 C C . GLN A 1 76 ? -4.398 -18.125 -13.062 1 96.81 76 GLN A C 1
ATOM 608 O O . GLN A 1 76 ? -4.969 -18.281 -14.141 1 96.81 76 GLN A O 1
ATOM 613 N N . GLN A 1 77 ? -4.93 -17.531 -12.094 1 97.44 77 GLN A N 1
ATOM 614 C CA . GLN A 1 77 ? -6.309 -17.047 -12.172 1 97.44 77 GLN A CA 1
ATOM 615 C C . GLN A 1 77 ? -6.363 -15.609 -12.695 1 97.44 77 GLN A C 1
ATOM 617 O O . GLN A 1 77 ? -7.426 -15.133 -13.086 1 97.44 77 GLN A O 1
ATOM 622 N N . LEU A 1 78 ? -5.262 -14.969 -12.797 1 96.88 78 LEU A N 1
ATOM 623 C CA . LEU A 1 78 ? -5.195 -13.531 -13.055 1 96.88 78 LEU A CA 1
ATOM 624 C C . LEU A 1 78 ? -5.781 -13.203 -14.422 1 96.88 78 LEU A C 1
ATOM 626 O O . LEU A 1 78 ? -6.52 -12.219 -14.562 1 96.88 78 LEU A O 1
ATOM 630 N N . PRO A 1 79 ? -5.547 -14.039 -15.469 1 96.31 79 PRO A N 1
ATOM 631 C CA . PRO A 1 79 ? -6.07 -13.688 -16.797 1 96.31 79 PRO A CA 1
ATOM 632 C C . PRO A 1 79 ? -7.59 -13.562 -16.812 1 96.31 79 PRO A C 1
ATOM 634 O O . PRO A 1 79 ? -8.141 -12.75 -17.562 1 96.31 79 PRO A O 1
ATOM 637 N N . GLU A 1 80 ? -8.273 -14.227 -15.961 1 96.69 80 GLU A N 1
ATOM 638 C CA . GLU A 1 80 ? -9.734 -14.211 -15.906 1 96.69 80 GLU A CA 1
ATOM 639 C C . GLU A 1 80 ? -10.242 -13.055 -15.055 1 96.69 80 GLU A C 1
ATOM 641 O O . GLU A 1 80 ? -11.422 -12.68 -15.141 1 96.69 80 GLU A O 1
ATOM 646 N N . LEU A 1 81 ? -9.367 -12.523 -14.289 1 98.12 81 LEU A N 1
ATOM 647 C CA . LEU A 1 81 ? -9.82 -11.602 -13.258 1 98.12 81 LEU A CA 1
ATOM 648 C C . LEU A 1 81 ? -9.438 -10.164 -13.602 1 98.12 81 LEU A C 1
ATOM 650 O O . LEU A 1 81 ? -10.086 -9.219 -13.164 1 98.12 81 LEU A O 1
ATOM 654 N N . LEU A 1 82 ? -8.43 -9.977 -14.367 1 97.69 82 LEU A N 1
ATOM 655 C CA . LEU A 1 82 ? -7.789 -8.672 -14.5 1 97.69 82 LEU A CA 1
ATOM 656 C C . LEU A 1 82 ? -8.461 -7.844 -15.586 1 97.69 82 LEU A C 1
ATOM 658 O O . LEU A 1 82 ? -8.945 -8.391 -16.578 1 97.69 82 LEU A O 1
ATOM 662 N N . ALA A 1 83 ? -8.531 -6.59 -15.281 1 96.75 83 ALA A N 1
ATOM 663 C CA . ALA A 1 83 ? -8.898 -5.59 -16.281 1 96.75 83 ALA A CA 1
ATOM 664 C C . ALA A 1 83 ? -7.672 -4.809 -16.75 1 96.75 83 ALA A C 1
ATOM 666 O O . ALA A 1 83 ? -7.648 -3.578 -16.672 1 96.75 83 ALA A O 1
ATOM 667 N N . GLY A 1 84 ? -6.52 -5.422 -17.188 1 92.69 84 GLY A N 1
ATOM 668 C CA . GLY A 1 84 ? -5.273 -4.812 -17.609 1 92.69 84 GLY A CA 1
ATOM 669 C C . GLY A 1 84 ? -4.051 -5.426 -16.953 1 92.69 84 GLY A C 1
ATOM 670 O O . GLY A 1 84 ? -4.172 -6.266 -16.062 1 92.69 84 GLY A O 1
ATOM 671 N N . GLU A 1 85 ? -2.898 -4.992 -17.359 1 94 85 GLU A N 1
ATOM 672 C CA . GLU A 1 85 ? -1.651 -5.531 -16.828 1 94 85 GLU A CA 1
ATOM 673 C C . GLU A 1 85 ? -1.339 -4.953 -15.453 1 94 85 GLU A C 1
ATOM 675 O O . GLU A 1 85 ? -1.546 -3.76 -15.219 1 94 85 GLU A O 1
ATOM 680 N N . PRO A 1 86 ? -0.851 -5.797 -14.641 1 96.75 86 PRO A N 1
ATOM 681 C CA . PRO A 1 86 ? -0.401 -5.266 -13.352 1 96.75 86 PRO A CA 1
ATOM 682 C C . PRO A 1 86 ? 0.785 -4.312 -13.492 1 96.75 86 PRO A C 1
ATOM 684 O O . PRO A 1 86 ? 1.495 -4.344 -14.5 1 96.75 86 PRO A O 1
ATOM 687 N N . GLU A 1 87 ? 0.896 -3.434 -12.586 1 96.75 87 GLU A N 1
ATOM 688 C CA . GLU A 1 87 ? 2.062 -2.57 -12.43 1 96.75 87 GLU A CA 1
ATOM 689 C C . GLU A 1 87 ? 2.861 -2.934 -11.188 1 96.75 87 GLU A C 1
ATOM 691 O O . GLU A 1 87 ? 2.326 -2.928 -10.078 1 96.75 87 GLU A O 1
ATOM 696 N N . ILE A 1 88 ? 4.105 -3.254 -11.352 1 97.56 88 ILE A N 1
ATOM 697 C CA . ILE A 1 88 ? 4.938 -3.668 -10.234 1 97.56 88 ILE A CA 1
ATOM 698 C C . ILE A 1 88 ? 6.172 -2.773 -10.148 1 97.56 88 ILE A C 1
ATOM 700 O O . ILE A 1 88 ? 6.867 -2.566 -11.148 1 97.56 88 ILE A O 1
ATOM 704 N N . ARG A 1 89 ? 6.441 -2.234 -9.016 1 97.56 89 ARG A N 1
ATOM 705 C CA . ARG A 1 89 ? 7.652 -1.481 -8.711 1 97.56 89 ARG A CA 1
ATOM 706 C C . ARG A 1 89 ? 8.422 -2.129 -7.562 1 97.56 89 ARG A C 1
ATOM 708 O O . ARG A 1 89 ? 7.859 -2.389 -6.5 1 97.56 89 ARG A O 1
ATOM 715 N N . ARG A 1 90 ? 9.602 -2.379 -7.77 1 98.19 90 ARG A N 1
ATOM 716 C CA . ARG A 1 90 ? 10.492 -2.932 -6.754 1 98.19 90 ARG A CA 1
ATOM 717 C C . ARG A 1 90 ? 11.516 -1.897 -6.309 1 98.19 90 ARG A C 1
ATOM 719 O O . ARG A 1 90 ? 12.164 -1.257 -7.141 1 98.19 90 ARG A O 1
ATOM 726 N N . PHE A 1 91 ? 11.703 -1.717 -5.102 1 98.5 91 PHE A N 1
ATOM 727 C CA . PHE A 1 91 ? 12.617 -0.746 -4.508 1 98.5 91 PHE A CA 1
ATOM 728 C C . PHE A 1 91 ? 13.703 -1.446 -3.697 1 98.5 91 PHE A C 1
ATOM 730 O O . PHE A 1 91 ? 13.398 -2.207 -2.773 1 98.5 91 PHE A O 1
ATOM 737 N N . ASP A 1 92 ? 14.914 -1.249 -4.066 1 98 92 ASP A N 1
ATOM 738 C CA . ASP A 1 92 ? 16.031 -1.664 -3.217 1 98 92 ASP A CA 1
ATOM 739 C C . ASP A 1 92 ? 16.297 -0.638 -2.119 1 98 92 ASP A C 1
ATOM 741 O O . ASP A 1 92 ? 16.641 0.509 -2.404 1 98 92 ASP A O 1
ATOM 745 N N . VAL A 1 93 ? 16.172 -1.087 -0.927 1 98.25 93 VAL A N 1
ATOM 746 C CA . VAL A 1 93 ? 16.125 -0.17 0.207 1 98.25 93 VAL A CA 1
ATOM 747 C C . VAL A 1 93 ? 17.484 -0.146 0.912 1 98.25 93 VAL A C 1
ATOM 749 O O . VAL A 1 93 ? 18.062 -1.198 1.19 1 98.25 93 VAL A O 1
ATOM 752 N N . ASP A 1 94 ? 17.922 1.039 1.155 1 96.06 94 ASP A N 1
ATOM 753 C CA . ASP A 1 94 ? 19.172 1.245 1.86 1 96.06 94 ASP A CA 1
ATOM 754 C C . ASP A 1 94 ? 18.969 1.225 3.373 1 96.06 94 ASP A C 1
ATOM 756 O O . ASP A 1 94 ? 19.719 0.573 4.098 1 96.06 94 ASP A O 1
ATOM 760 N N . SER A 1 95 ? 17.984 1.924 3.779 1 95.88 95 SER A N 1
ATOM 761 C CA . SER A 1 95 ? 17.688 1.994 5.207 1 95.88 95 SER A CA 1
ATOM 762 C C . SER A 1 95 ? 16.203 2.189 5.457 1 95.88 95 SER A C 1
ATOM 7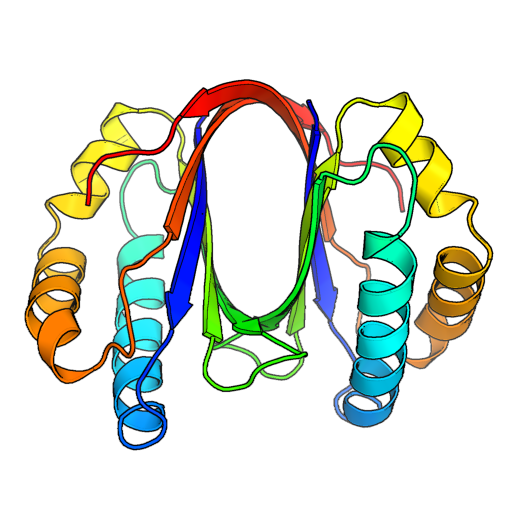64 O O . SER A 1 95 ? 15.477 2.643 4.57 1 95.88 95 SER A O 1
ATOM 766 N N . VAL A 1 96 ? 15.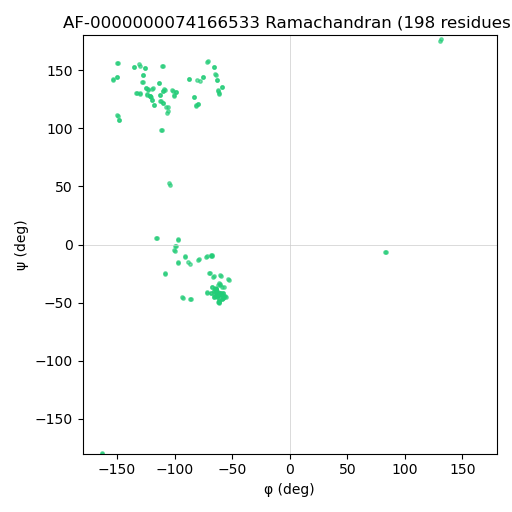797 1.785 6.645 1 96.12 96 VAL A N 1
ATOM 767 C CA . VAL A 1 96 ? 14.422 1.945 7.094 1 96.12 96 VAL A CA 1
ATOM 768 C C . VAL A 1 96 ? 14.398 2.699 8.422 1 96.12 96 VAL A C 1
ATOM 770 O O . VAL A 1 96 ? 15.211 2.436 9.312 1 96.12 96 VAL A O 1
ATOM 773 N N . THR A 1 97 ? 13.477 3.678 8.5 1 95.31 97 THR A N 1
ATOM 774 C CA . THR A 1 97 ? 13.266 4.398 9.75 1 95.31 97 THR A CA 1
ATOM 775 C C . THR A 1 97 ? 11.781 4.453 10.109 1 95.31 97 THR A C 1
ATOM 777 O O . THR A 1 97 ? 10.93 4.277 9.234 1 95.31 97 THR A O 1
ATOM 780 N N . GLU A 1 98 ? 11.516 4.566 11.406 1 93.5 98 GLU A N 1
ATOM 781 C CA . GLU A 1 98 ? 10.172 4.82 11.922 1 93.5 98 GLU A CA 1
ATOM 782 C C . GLU A 1 98 ? 10.062 6.223 12.516 1 93.5 98 GLU A C 1
ATOM 784 O O . GLU A 1 98 ? 10.5 6.457 13.648 1 93.5 98 GLU A O 1
ATOM 789 N N . PRO A 1 99 ? 9.523 7.09 11.703 1 86.31 99 PRO A N 1
ATOM 790 C CA . PRO A 1 99 ? 9.453 8.461 12.227 1 86.31 99 PRO A CA 1
ATOM 791 C C . PRO A 1 99 ? 8.547 8.578 13.445 1 86.31 99 PRO A C 1
ATOM 793 O O . PRO A 1 99 ? 7.625 7.773 13.617 1 86.31 99 PRO A O 1
ATOM 796 N N . PRO A 1 100 ? 8.953 9.461 14.305 1 78.62 100 PRO A N 1
ATOM 797 C CA . PRO A 1 100 ? 8.094 9.68 15.469 1 78.62 100 PRO A CA 1
ATOM 798 C C . PRO A 1 100 ? 6.715 10.227 15.086 1 78.62 100 PRO A C 1
ATOM 800 O O . PRO A 1 100 ? 6.57 10.867 14.039 1 78.62 100 PRO A O 1
ATOM 803 N N . LEU A 1 101 ? 5.688 9.766 15.773 1 67.81 101 LEU A N 1
ATOM 804 C CA . LEU A 1 101 ? 4.328 10.242 15.547 1 67.81 101 LEU A CA 1
ATOM 805 C C . LEU A 1 101 ? 4.18 11.695 15.992 1 67.81 101 LEU A C 1
ATOM 807 O O . LEU A 1 101 ? 4.852 12.133 16.938 1 67.81 101 LEU A O 1
ATOM 811 N N . MET B 1 1 ? 15.43 8.898 -3.26 1 96.81 1 MET B N 1
ATOM 812 C CA . MET B 1 1 ? 13.984 8.688 -3.264 1 96.81 1 MET B CA 1
ATOM 813 C C . MET B 1 1 ? 13.516 8.094 -1.938 1 96.81 1 MET B C 1
ATOM 815 O O . MET B 1 1 ? 14.273 7.391 -1.269 1 96.81 1 MET B O 1
ATOM 819 N N . ILE B 1 2 ? 12.25 8.422 -1.519 1 98.25 2 ILE B N 1
ATOM 820 C CA . ILE B 1 2 ? 11.68 7.922 -0.274 1 98.25 2 ILE B CA 1
ATOM 821 C C . ILE B 1 2 ? 10.367 7.191 -0.566 1 98.25 2 ILE B C 1
ATOM 823 O O . ILE B 1 2 ? 9.555 7.652 -1.369 1 98.25 2 ILE B O 1
ATOM 827 N N . VAL B 1 3 ? 10.305 6.047 0.055 1 98.62 3 VAL B N 1
ATOM 828 C CA . VAL B 1 3 ? 9.023 5.352 0.104 1 98.62 3 VAL B CA 1
ATOM 829 C C . VAL B 1 3 ? 8.516 5.305 1.543 1 98.62 3 VAL B C 1
ATOM 831 O O . VAL B 1 3 ? 9.297 5.105 2.477 1 98.62 3 VAL B O 1
ATOM 834 N N . VAL B 1 4 ? 7.219 5.516 1.703 1 98.5 4 VAL B N 1
ATOM 835 C CA . VAL B 1 4 ? 6.625 5.492 3.035 1 98.5 4 VAL B CA 1
ATOM 836 C C . VAL B 1 4 ? 5.395 4.586 3.037 1 98.5 4 VAL B C 1
ATOM 838 O O . VAL B 1 4 ? 4.555 4.668 2.141 1 98.5 4 VAL B O 1
ATOM 841 N N . HIS B 1 5 ? 5.348 3.697 3.977 1 98.5 5 HIS B N 1
ATOM 842 C CA . HIS B 1 5 ? 4.145 2.955 4.324 1 98.5 5 HIS B CA 1
ATOM 843 C C . HIS B 1 5 ? 3.549 3.455 5.637 1 98.5 5 HIS B C 1
ATOM 845 O O . HIS B 1 5 ? 4.203 3.396 6.68 1 98.5 5 HIS B O 1
ATOM 851 N N . ALA B 1 6 ? 2.373 3.938 5.586 1 98.38 6 ALA B N 1
ATOM 852 C CA . ALA B 1 6 ? 1.673 4.359 6.797 1 98.38 6 ALA B CA 1
ATOM 853 C C . ALA B 1 6 ? 0.385 3.562 6.992 1 98.38 6 ALA B C 1
ATOM 855 O O . ALA B 1 6 ? -0.364 3.338 6.039 1 98.38 6 ALA B O 1
ATOM 856 N N . THR B 1 7 ? 0.172 3.109 8.188 1 98.44 7 THR B N 1
ATOM 857 C CA . THR B 1 7 ? -0.997 2.312 8.547 1 98.44 7 THR B CA 1
ATOM 858 C C . THR B 1 7 ? -1.819 3.012 9.625 1 98.44 7 THR B C 1
ATOM 860 O O . THR B 1 7 ? -1.293 3.369 10.68 1 98.44 7 THR B O 1
ATOM 863 N N . PHE B 1 8 ? -3.061 3.205 9.312 1 98.5 8 PHE B N 1
ATOM 864 C CA . PHE B 1 8 ? -3.994 3.848 10.234 1 98.5 8 PHE B CA 1
ATOM 865 C C . PHE B 1 8 ? -5.168 2.926 10.539 1 98.5 8 PHE B C 1
ATOM 867 O O . PHE B 1 8 ? -5.801 2.389 9.633 1 98.5 8 PHE B O 1
ATOM 874 N N . ARG B 1 9 ? -5.41 2.746 11.789 1 98.56 9 ARG B N 1
ATOM 875 C CA . ARG B 1 9 ? -6.617 2.051 12.227 1 98.56 9 ARG B CA 1
ATOM 876 C C . ARG B 1 9 ? -7.688 3.039 12.68 1 98.56 9 ARG B C 1
ATOM 878 O O . ARG B 1 9 ? -7.426 3.898 13.523 1 98.56 9 ARG B O 1
ATOM 885 N N . PHE B 1 10 ? -8.828 2.857 12.125 1 98.69 10 PHE B N 1
ATOM 886 C CA . PHE B 1 10 ? -9.891 3.809 12.438 1 98.69 10 PHE B CA 1
ATOM 887 C C . PHE B 1 10 ? -10.969 3.154 13.297 1 98.69 10 PHE B C 1
ATOM 889 O O . PHE B 1 10 ? -11.156 1.938 13.242 1 98.69 10 PHE B O 1
ATOM 896 N N . ASP B 1 11 ? -11.648 3.986 14.062 1 98.31 11 ASP B N 1
ATOM 897 C CA . ASP B 1 11 ? -12.859 3.559 14.75 1 98.31 11 ASP B CA 1
ATOM 898 C C . ASP B 1 11 ? -13.938 3.129 13.758 1 98.31 11 ASP B C 1
ATOM 900 O O . ASP B 1 11 ? -14.227 3.85 12.797 1 98.31 11 ASP B O 1
ATOM 904 N N . PRO B 1 12 ? -14.453 1.972 14.016 1 98 12 PRO B N 1
ATOM 905 C CA . PRO B 1 12 ? -15.477 1.496 13.086 1 98 12 PRO B CA 1
ATOM 906 C C . PRO B 1 12 ? -16.594 2.512 12.875 1 98 12 PRO B C 1
ATOM 908 O O . PRO B 1 12 ? -17.125 2.641 11.758 1 98 12 PRO B O 1
ATOM 911 N N . ASP B 1 13 ? -16.875 3.271 13.828 1 97.88 13 ASP B N 1
ATOM 912 C CA . ASP B 1 13 ? -17.969 4.234 13.758 1 97.88 13 ASP B CA 1
ATOM 913 C C . ASP B 1 13 ? -17.562 5.48 12.977 1 97.88 13 ASP B C 1
ATOM 915 O O . ASP B 1 13 ? -18.406 6.277 12.578 1 97.88 13 ASP B O 1
ATOM 919 N N . ALA B 1 14 ? -16.266 5.645 12.711 1 97.38 14 ALA B N 1
ATOM 920 C CA . ALA B 1 14 ? -15.758 6.848 12.062 1 97.38 14 ALA B CA 1
ATOM 921 C C . ALA B 1 14 ? -15.156 6.523 10.695 1 97.38 14 ALA B C 1
ATOM 923 O O . ALA B 1 14 ? -14.586 7.398 10.039 1 97.38 14 ALA B O 1
ATOM 924 N N . ARG B 1 15 ? -15.273 5.375 10.289 1 96.94 15 ARG B N 1
ATOM 925 C CA . ARG B 1 15 ? -14.578 4.867 9.117 1 96.94 15 ARG B CA 1
ATOM 926 C C . ARG B 1 15 ? -14.977 5.641 7.863 1 96.94 15 ARG B C 1
ATOM 928 O O . ARG B 1 15 ? -14.125 6.059 7.082 1 96.94 15 ARG B O 1
ATOM 935 N N . ASP B 1 16 ? -16.297 5.797 7.703 1 96.75 16 ASP B N 1
ATOM 936 C CA . ASP B 1 16 ? -16.766 6.465 6.496 1 96.75 16 ASP B CA 1
ATOM 937 C C . ASP B 1 16 ? -16.281 7.914 6.441 1 96.75 16 AS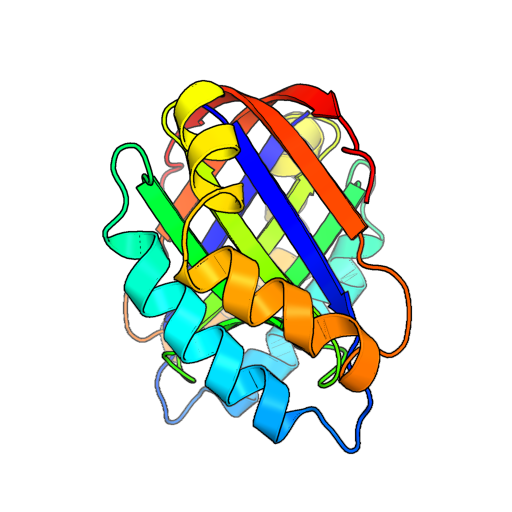P B C 1
ATOM 939 O O . ASP B 1 16 ? -15.859 8.391 5.387 1 96.75 16 ASP B O 1
ATOM 943 N N . ASP B 1 17 ? -16.312 8.617 7.547 1 97.31 17 ASP B N 1
ATOM 944 C CA . ASP B 1 17 ? -15.781 9.969 7.629 1 97.31 17 ASP B CA 1
ATOM 945 C C . ASP B 1 17 ? -14.289 9.984 7.309 1 97.31 17 ASP B C 1
ATOM 947 O O . ASP B 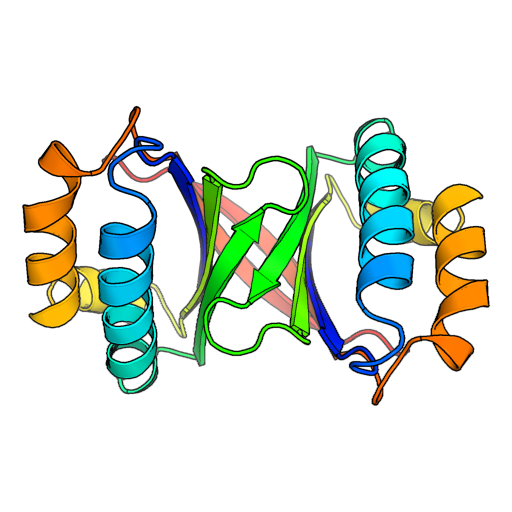1 17 ? -13.812 10.859 6.582 1 97.31 17 ASP B O 1
ATOM 951 N N . ALA B 1 18 ? -13.617 9.031 7.824 1 98.31 18 ALA B N 1
ATOM 952 C CA . ALA B 1 18 ? -12.18 8.93 7.586 1 98.31 18 ALA B CA 1
ATOM 953 C C . ALA B 1 18 ? -11.883 8.758 6.098 1 98.31 18 ALA B C 1
ATOM 955 O O . ALA B 1 18 ? -10.992 9.414 5.555 1 98.31 18 ALA B O 1
ATOM 956 N N . LEU B 1 19 ? -12.641 7.938 5.473 1 98.19 19 LEU B N 1
ATOM 957 C CA . LEU B 1 19 ? -12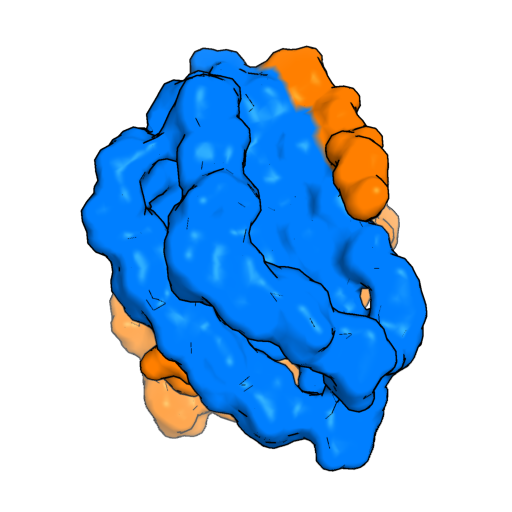.383 7.637 4.07 1 98.19 19 LEU B CA 1
ATOM 958 C C . LEU B 1 19 ? -12.641 8.859 3.193 1 98.19 19 LEU B C 1
ATOM 960 O O . LEU B 1 19 ? -11.945 9.07 2.199 1 98.19 19 LEU B O 1
ATOM 964 N N . GLU B 1 20 ? -13.625 9.609 3.533 1 97.19 20 GLU B N 1
ATOM 965 C CA . GLU B 1 20 ? -13.883 10.852 2.805 1 97.19 20 GLU B CA 1
ATOM 966 C C . GLU B 1 20 ? -12.711 11.82 2.945 1 97.19 20 GLU B C 1
ATOM 968 O O . GLU B 1 20 ? 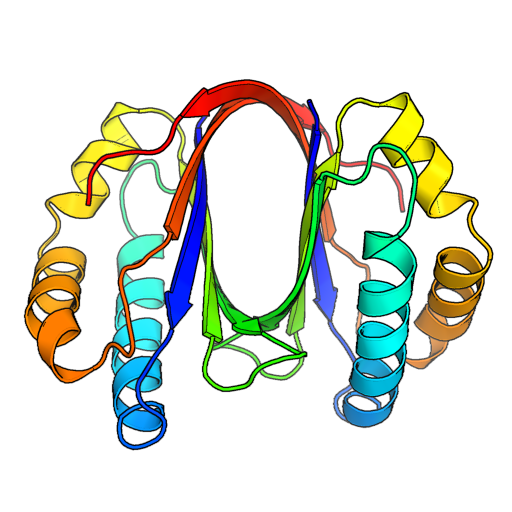-12.266 12.406 1.957 1 97.19 20 GLU B O 1
ATOM 973 N N . LEU B 1 21 ? -12.227 11.953 4.141 1 97.88 21 LEU B N 1
ATOM 974 C CA . LEU B 1 21 ? -11.086 12.828 4.402 1 97.88 21 LEU B CA 1
ATOM 975 C C . LEU B 1 21 ? -9.836 12.328 3.682 1 97.88 21 LEU B C 1
ATOM 977 O O . LEU B 1 21 ? -9.062 13.125 3.146 1 97.88 21 LEU B O 1
ATOM 981 N N . ILE B 1 22 ? -9.695 11.086 3.662 1 98.62 22 ILE B N 1
ATOM 982 C CA . ILE B 1 22 ? -8.523 10.461 3.055 1 98.62 22 ILE B CA 1
ATOM 983 C C . ILE B 1 22 ? -8.562 10.664 1.542 1 98.62 22 ILE B C 1
ATOM 985 O O . ILE B 1 22 ? -7.531 10.938 0.92 1 98.62 22 ILE B O 1
ATOM 989 N N . ALA B 1 23 ? -9.758 10.508 0.975 1 97.69 23 ALA B N 1
ATOM 990 C CA . ALA B 1 23 ? -9.883 10.727 -0.463 1 97.69 23 ALA B CA 1
ATOM 991 C C . ALA B 1 23 ? -9.438 12.141 -0.841 1 97.69 23 ALA B C 1
ATOM 993 O O . ALA B 1 23 ? -8.734 12.328 -1.838 1 97.69 23 ALA B O 1
ATOM 994 N N . ASP B 1 24 ? -9.828 13.07 -0.042 1 97.12 24 ASP B N 1
ATOM 995 C CA . ASP B 1 24 ? -9.43 14.453 -0.267 1 97.12 24 ASP B CA 1
ATOM 996 C C . ASP B 1 24 ? -7.922 14.625 -0.091 1 97.12 24 ASP B C 1
ATOM 998 O O . ASP B 1 24 ? -7.27 15.297 -0.893 1 97.12 24 ASP B O 1
ATOM 1002 N N . LEU B 1 25 ? -7.371 14.062 0.929 1 98.5 25 LEU B N 1
ATOM 1003 C CA . LEU B 1 25 ? -5.938 14.117 1.193 1 98.5 25 LEU B CA 1
ATOM 1004 C C . LEU B 1 25 ? -5.148 13.555 0.017 1 98.5 25 LEU B C 1
ATOM 1006 O O . LEU B 1 25 ? -4.164 14.156 -0.419 1 98.5 25 LEU B O 1
ATOM 1010 N N . VAL B 1 26 ? -5.602 12.422 -0.509 1 98.62 26 VAL B N 1
ATOM 1011 C CA . VAL B 1 26 ? -4.926 11.773 -1.627 1 98.62 26 VAL B CA 1
ATOM 1012 C C . VAL B 1 26 ? -4.93 12.695 -2.842 1 98.62 26 VAL B C 1
ATOM 1014 O O . VAL B 1 26 ? -3.885 12.938 -3.451 1 98.62 26 VAL B O 1
ATOM 1017 N N . GLU B 1 27 ? -6.086 13.195 -3.143 1 97.94 27 GLU B N 1
ATOM 1018 C CA . GLU B 1 27 ? -6.23 14.062 -4.309 1 97.94 27 GLU B CA 1
ATOM 1019 C C . GLU B 1 27 ? -5.316 15.281 -4.203 1 97.94 27 GLU B C 1
ATOM 1021 O O . GLU B 1 27 ? -4.602 15.609 -5.152 1 97.94 27 GLU B O 1
ATOM 1026 N N . GLN B 1 28 ? -5.289 15.898 -3.107 1 98.19 28 GLN B N 1
ATOM 1027 C CA . GLN B 1 28 ? -4.488 17.094 -2.92 1 98.19 28 GLN B CA 1
ATOM 1028 C C . GLN B 1 28 ? -3 16.766 -2.871 1 98.19 28 GLN B C 1
ATOM 1030 O O . GLN B 1 28 ? -2.178 17.5 -3.424 1 98.19 28 GLN B O 1
ATOM 1035 N N . SER B 1 29 ? -2.609 15.68 -2.197 1 98.44 29 SER B N 1
ATOM 1036 C CA . SER B 1 29 ? -1.208 15.305 -2.045 1 98.44 29 SER B CA 1
ATOM 1037 C C . SER B 1 29 ? -0.561 15.023 -3.396 1 98.44 29 SER B C 1
ATOM 1039 O O . SER B 1 29 ? 0.616 15.328 -3.604 1 98.44 29 SER B O 1
ATOM 1041 N N . GLN B 1 30 ? -1.307 14.492 -4.363 1 97.5 30 GLN B N 1
ATOM 1042 C CA . GLN B 1 30 ? -0.778 14.102 -5.664 1 97.5 30 GLN B CA 1
ATOM 1043 C C . GLN B 1 30 ? -0.364 15.328 -6.48 1 97.5 30 GLN B C 1
ATOM 1045 O O . GLN B 1 30 ? 0.315 15.195 -7.5 1 97.5 30 GLN B O 1
ATOM 1050 N N . THR B 1 31 ? -0.732 16.531 -5.949 1 97.19 31 THR B N 1
ATOM 1051 C CA . THR B 1 31 ? -0.401 17.75 -6.668 1 97.19 31 THR B CA 1
ATOM 1052 C C . THR B 1 31 ? 0.846 18.406 -6.082 1 97.19 31 THR B C 1
ATOM 1054 O O . THR B 1 31 ? 1.323 19.422 -6.594 1 97.19 31 THR B O 1
ATOM 1057 N N . GLU B 1 32 ? 1.408 17.844 -5.07 1 98.31 32 GLU B N 1
ATOM 1058 C CA . GLU B 1 32 ? 2.539 18.422 -4.359 1 98.31 32 GLU B CA 1
ATOM 1059 C C . GLU B 1 32 ? 3.832 18.266 -5.152 1 98.31 32 GLU B C 1
ATOM 1061 O O . GLU B 1 32 ? 4.062 17.234 -5.781 1 98.31 32 GLU B O 1
ATOM 1066 N N . ASP B 1 33 ? 4.664 19.25 -5.059 1 97.88 33 ASP B N 1
ATOM 1067 C CA . ASP B 1 33 ? 5.988 19.141 -5.66 1 97.88 33 ASP B CA 1
ATOM 1068 C C . ASP B 1 33 ? 6.793 18.016 -5.039 1 97.88 33 ASP B C 1
ATOM 1070 O O . ASP B 1 33 ? 6.844 17.875 -3.812 1 97.88 33 ASP B O 1
ATOM 1074 N N . GLY B 1 34 ? 7.395 17.203 -5.867 1 98.25 34 GLY B N 1
ATOM 1075 C CA . GLY B 1 34 ? 8.266 16.125 -5.406 1 98.25 34 GLY B CA 1
ATOM 1076 C C . GLY B 1 34 ? 7.52 14.875 -5.012 1 98.25 34 GLY B C 1
ATOM 1077 O O . GLY B 1 34 ? 8.133 13.875 -4.625 1 98.25 34 GLY B O 1
ATOM 1078 N N . LEU B 1 35 ? 6.215 14.953 -5.004 1 98 35 LEU B N 1
ATOM 1079 C CA . LEU B 1 35 ? 5.406 13.758 -4.762 1 98 35 LEU B CA 1
ATOM 1080 C C . LEU B 1 35 ? 5.301 12.914 -6.027 1 98 35 LEU B C 1
ATOM 1082 O O . LEU B 1 35 ? 4.875 13.406 -7.074 1 98 35 LEU B O 1
ATOM 1086 N N . ILE B 1 36 ? 5.703 11.734 -6.02 1 98.06 36 ILE B N 1
ATOM 1087 C CA . ILE B 1 36 ? 5.715 10.836 -7.172 1 98.06 36 ILE B CA 1
ATOM 1088 C C . ILE B 1 36 ? 4.43 10.016 -7.199 1 98.06 36 ILE B C 1
ATOM 1090 O O . ILE B 1 36 ? 3.793 9.875 -8.242 1 98.06 36 ILE B O 1
ATOM 1094 N N . ASP B 1 37 ? 4.051 9.484 -6.082 1 98.06 37 ASP B N 1
ATOM 1095 C CA . ASP B 1 37 ? 2.824 8.703 -5.941 1 98.06 37 ASP B CA 1
ATOM 1096 C C . ASP B 1 37 ? 2.299 8.758 -4.508 1 98.06 37 ASP B C 1
ATOM 1098 O O . ASP B 1 37 ? 3.082 8.836 -3.559 1 98.06 37 ASP B O 1
ATOM 1102 N N . TYR B 1 38 ? 1.034 8.836 -4.383 1 98.69 38 TYR B N 1
ATOM 1103 C CA . TYR B 1 38 ? 0.351 8.898 -3.098 1 98.69 38 TYR B CA 1
ATOM 1104 C C . TYR B 1 38 ? -1.022 8.242 -3.178 1 98.69 38 TYR B C 1
ATOM 1106 O O . TYR B 1 38 ? -1.933 8.766 -3.822 1 98.69 38 TYR B O 1
ATOM 1114 N N . ARG B 1 39 ? -1.127 7.121 -2.512 1 98.62 39 ARG B N 1
ATOM 1115 C CA . ARG B 1 39 ? -2.373 6.363 -2.559 1 98.62 39 ARG B CA 1
ATOM 1116 C C . ARG B 1 39 ? -2.775 5.883 -1.167 1 98.62 39 ARG B C 1
ATOM 1118 O O . ARG B 1 39 ? -1.925 5.73 -0.289 1 98.62 39 ARG B O 1
ATOM 1125 N N . ALA B 1 40 ? -3.979 5.699 -0.951 1 98.88 40 ALA B N 1
ATOM 1126 C CA . ALA B 1 40 ? -4.551 5.074 0.239 1 98.88 40 ALA B CA 1
ATOM 1127 C C . ALA B 1 40 ? -5.5 3.939 -0.139 1 98.88 40 ALA B C 1
ATOM 1129 O O . ALA B 1 40 ? -6.18 4.008 -1.166 1 98.88 40 ALA B O 1
ATOM 1130 N N . ALA B 1 41 ? -5.52 2.939 0.683 1 98.88 41 ALA B N 1
ATOM 1131 C CA . ALA B 1 41 ? -6.312 1.753 0.367 1 98.88 41 ALA B CA 1
ATOM 1132 C C . ALA B 1 41 ? -6.801 1.066 1.64 1 98.88 41 ALA B C 1
ATOM 1134 O O . ALA B 1 41 ? -6.094 1.041 2.65 1 98.88 41 ALA B O 1
ATOM 1135 N N . VAL B 1 42 ? -7.984 0.524 1.58 1 98.75 42 VAL B N 1
ATOM 1136 C CA . VAL B 1 42 ? -8.562 -0.207 2.705 1 98.75 42 VAL B CA 1
ATOM 1137 C C . VAL B 1 42 ? -8.047 -1.645 2.705 1 98.75 42 VAL B C 1
ATOM 1139 O O . VAL B 1 42 ? -8.18 -2.357 1.706 1 98.75 42 VAL B O 1
ATOM 1142 N N . ASP B 1 43 ? -7.492 -2.098 3.832 1 98.69 43 ASP B N 1
ATOM 1143 C CA . ASP B 1 43 ? -6.902 -3.426 3.965 1 98.69 43 ASP B CA 1
ATOM 1144 C C . ASP B 1 43 ? -7.926 -4.516 3.662 1 98.69 43 ASP B C 1
ATOM 1146 O O . ASP B 1 43 ? -9.062 -4.461 4.145 1 98.69 43 ASP B O 1
ATOM 1150 N N . VAL B 1 44 ? -7.547 -5.516 2.908 1 98.25 44 VAL B N 1
ATOM 1151 C CA . VAL B 1 44 ? -8.469 -6.559 2.473 1 98.25 44 VAL B CA 1
ATOM 1152 C C . VAL B 1 44 ? -8.859 -7.43 3.662 1 98.25 44 VAL B C 1
ATOM 1154 O O . VAL B 1 44 ? -9.992 -7.926 3.73 1 98.25 44 VAL B O 1
ATOM 1157 N N . SER B 1 45 ? -8.008 -7.469 4.672 1 96.94 45 SER B N 1
ATOM 1158 C CA . SER B 1 45 ? -8.234 -8.375 5.797 1 96.94 45 SER B CA 1
ATOM 1159 C C . SER B 1 45 ? -8.906 -7.648 6.957 1 96.94 45 SER B C 1
ATOM 1161 O O . SER B 1 45 ? -9.406 -8.289 7.891 1 96.94 45 SER B O 1
ATOM 1163 N N . ASP B 1 46 ? -8.883 -6.309 6.926 1 97.19 46 ASP B N 1
ATOM 1164 C CA . ASP B 1 46 ? -9.453 -5.512 8.008 1 97.19 46 ASP B CA 1
ATOM 1165 C C . ASP B 1 46 ? -10.016 -4.191 7.48 1 97.19 46 ASP B C 1
ATOM 1167 O O . ASP B 1 46 ? -9.266 -3.258 7.199 1 97.19 46 ASP B O 1
ATOM 1171 N N . PRO B 1 47 ? -11.32 -4.102 7.438 1 97.06 47 PRO B N 1
ATOM 1172 C CA . PRO B 1 47 ? -11.938 -2.928 6.812 1 97.06 47 PRO B CA 1
ATOM 1173 C C . PRO B 1 47 ? -11.688 -1.642 7.598 1 97.06 47 PRO B C 1
ATOM 1175 O O . PRO B 1 47 ? -11.984 -0.548 7.105 1 97.06 47 PRO B O 1
ATOM 1178 N N . ASN B 1 48 ? -11.141 -1.752 8.82 1 98.12 48 ASN B N 1
ATOM 1179 C CA . ASN B 1 48 ? -10.898 -0.566 9.641 1 98.12 48 ASN B CA 1
ATOM 1180 C C . ASN B 1 48 ? -9.453 -0.089 9.516 1 98.12 48 ASN B C 1
ATOM 1182 O O . ASN B 1 48 ? -9.055 0.862 10.188 1 98.12 48 ASN B O 1
ATOM 1186 N N . VAL B 1 49 ? -8.734 -0.712 8.672 1 98.5 49 VAL B N 1
ATOM 1187 C CA . VAL B 1 49 ? -7.332 -0.349 8.484 1 98.5 49 VAL B CA 1
ATOM 1188 C C . VAL B 1 49 ? -7.137 0.245 7.094 1 98.5 49 VAL B C 1
ATOM 1190 O O . VAL B 1 49 ? -7.527 -0.361 6.09 1 98.5 49 VAL B O 1
ATOM 1193 N N . VAL B 1 50 ? -6.602 1.467 7.082 1 98.88 50 VAL B N 1
ATOM 1194 C CA . VAL B 1 50 ? -6.207 2.098 5.828 1 98.88 50 VAL B CA 1
ATOM 1195 C C . VAL B 1 50 ? -4.684 2.156 5.738 1 98.88 50 VAL B C 1
ATOM 1197 O O . VAL B 1 50 ? -4.012 2.518 6.703 1 98.88 50 VAL B O 1
ATOM 1200 N N . ARG B 1 51 ? -4.164 1.778 4.602 1 98.81 51 ARG B N 1
ATOM 1201 C CA . ARG B 1 51 ? -2.73 1.8 4.328 1 98.81 51 ARG B CA 1
ATOM 1202 C C . ARG B 1 51 ? -2.389 2.844 3.27 1 98.81 51 ARG B C 1
ATOM 1204 O O . ARG B 1 51 ? -3.023 2.893 2.213 1 98.81 51 ARG B O 1
ATOM 1211 N N . PHE B 1 52 ? -1.461 3.672 3.562 1 98.81 52 PHE B N 1
ATOM 1212 C CA . PHE B 1 52 ? -0.955 4.66 2.619 1 98.81 52 PHE B CA 1
ATOM 1213 C C . PHE B 1 52 ? 0.333 4.176 1.964 1 98.81 52 PHE B C 1
ATOM 1215 O O . PHE B 1 52 ? 1.225 3.662 2.641 1 98.81 52 PHE B O 1
ATOM 1222 N N . PHE B 1 53 ? 0.358 4.281 0.673 1 98 53 PHE B N 1
ATOM 1223 C CA . PHE B 1 53 ? 1.527 4.109 -0.181 1 98 53 PHE B CA 1
ATOM 1224 C C . PHE B 1 53 ? 2.023 5.453 -0.698 1 98 53 PHE B C 1
ATOM 1226 O O . PHE B 1 53 ? 1.337 6.117 -1.478 1 98 53 PHE B O 1
ATOM 1233 N N . GLU B 1 54 ? 3.232 5.812 -0.272 1 98.69 54 GLU B N 1
ATOM 1234 C CA . GLU B 1 54 ? 3.74 7.129 -0.638 1 98.69 54 GLU B CA 1
ATOM 1235 C C . GLU B 1 54 ? 5.133 7.035 -1.25 1 98.69 54 GLU B C 1
ATOM 1237 O O . GLU B 1 54 ? 5.957 6.23 -0.807 1 98.69 54 GLU B O 1
ATOM 1242 N N . GLN B 1 55 ? 5.395 7.789 -2.246 1 98.5 55 GLN B N 1
ATOM 1243 C CA . GLN B 1 55 ? 6.699 7.914 -2.883 1 98.5 55 GLN B CA 1
ATOM 1244 C C . GLN B 1 55 ? 7.07 9.375 -3.1 1 98.5 55 GLN B C 1
ATOM 1246 O O . GLN B 1 55 ? 6.277 10.148 -3.646 1 98.5 55 GLN B O 1
ATOM 1251 N N . TYR B 1 56 ? 8.25 9.695 -2.68 1 98.62 56 TYR B N 1
ATOM 1252 C CA . TYR B 1 56 ? 8.766 11.055 -2.781 1 98.62 56 TYR B CA 1
ATOM 1253 C C . TYR B 1 56 ? 10.102 11.078 -3.506 1 98.62 56 TYR B C 1
ATOM 1255 O O . TYR B 1 56 ? 10.891 10.133 -3.406 1 98.62 56 TYR B O 1
ATOM 1263 N N . GLU B 1 57 ? 10.328 12.211 -4.129 1 98.19 57 GLU B N 1
ATOM 1264 C CA . GLU B 1 57 ? 11.602 12.367 -4.824 1 98.19 57 GLU B CA 1
ATOM 1265 C C . GLU B 1 57 ? 12.766 12.352 -3.842 1 98.19 57 GLU B C 1
ATOM 1267 O O . GLU B 1 57 ? 13.859 11.875 -4.172 1 98.19 57 GLU B O 1
ATOM 1272 N N . ASP B 1 58 ? 12.5 12.969 -2.719 1 97 58 ASP B N 1
ATOM 1273 C CA . ASP B 1 58 ? 13.562 13.07 -1.722 1 97 58 ASP B CA 1
ATOM 1274 C C . ASP B 1 58 ? 12.992 13.422 -0.349 1 97 58 ASP B C 1
ATOM 1276 O O . ASP B 1 58 ? 11.773 13.516 -0.18 1 97 58 ASP B O 1
ATOM 1280 N N . ALA B 1 59 ? 13.891 13.531 0.595 1 95.56 59 ALA B N 1
ATOM 1281 C CA . ALA B 1 59 ? 13.5 13.781 1.98 1 95.56 59 ALA B CA 1
ATOM 1282 C C . ALA B 1 59 ? 12.82 15.141 2.119 1 95.56 59 ALA B C 1
ATOM 1284 O O . ALA B 1 59 ? 11.906 15.305 2.936 1 95.56 59 ALA B O 1
ATOM 1285 N N . ALA B 1 60 ? 13.297 16.125 1.396 1 97.56 60 ALA B N 1
ATOM 1286 C CA . ALA B 1 60 ? 12.703 17.453 1.47 1 97.56 60 ALA B CA 1
ATOM 1287 C C . ALA B 1 60 ? 11.234 17.422 1.059 1 97.56 60 ALA B C 1
ATOM 1289 O O . ALA B 1 60 ? 10.391 18.078 1.685 1 97.56 60 ALA B O 1
ATOM 1290 N N . ALA B 1 61 ? 10.906 16.688 0.02 1 97.94 61 ALA B N 1
ATOM 1291 C CA . ALA B 1 61 ? 9.531 16.547 -0.438 1 97.94 61 ALA B CA 1
ATOM 1292 C C . ALA B 1 61 ? 8.664 15.883 0.624 1 97.94 61 ALA B C 1
ATOM 1294 O O . ALA B 1 61 ? 7.52 16.281 0.85 1 97.94 61 ALA B O 1
ATOM 1295 N N . PHE B 1 62 ? 9.18 14.859 1.231 1 97.19 62 PHE B N 1
ATOM 1296 C CA . PHE B 1 62 ? 8.477 14.18 2.311 1 97.19 62 PHE B CA 1
ATOM 1297 C C . PHE B 1 62 ? 8.188 15.141 3.457 1 97.19 62 PHE B C 1
ATOM 1299 O O . PHE B 1 62 ? 7.059 15.195 3.953 1 97.19 62 PHE B O 1
ATOM 1306 N N . ASP B 1 63 ? 9.164 15.898 3.852 1 96.12 63 ASP B N 1
ATOM 1307 C CA . ASP B 1 63 ? 9 16.859 4.938 1 96.12 63 ASP B CA 1
ATOM 1308 C C . ASP B 1 63 ? 7.957 17.922 4.578 1 96.12 63 ASP B C 1
ATOM 1310 O O . ASP B 1 63 ? 7.164 18.328 5.426 1 96.12 63 ASP B O 1
ATOM 1314 N N . ALA B 1 64 ? 7.992 18.375 3.363 1 97.75 64 ALA B N 1
ATOM 1315 C CA . ALA B 1 64 ? 7.062 19.406 2.9 1 97.75 64 ALA B CA 1
ATOM 1316 C C . ALA B 1 64 ? 5.621 18.906 2.979 1 97.75 64 ALA B C 1
ATOM 1318 O O . ALA B 1 64 ? 4.703 19.688 3.238 1 97.75 64 ALA B O 1
ATOM 1319 N N . HIS B 1 65 ? 5.398 17.641 2.732 1 97.81 65 HIS B N 1
ATOM 1320 C CA . HIS B 1 65 ? 4.066 17.047 2.74 1 97.81 65 HIS B CA 1
ATOM 1321 C C . HIS B 1 65 ? 3.363 17.297 4.07 1 97.81 65 HIS B C 1
ATOM 1323 O O . HIS B 1 65 ? 2.201 17.703 4.098 1 97.81 65 HIS B O 1
ATOM 1329 N N . SER B 1 66 ? 4.086 17.094 5.195 1 95.69 66 SER B N 1
ATOM 1330 C CA . SER B 1 66 ? 3.473 17.219 6.516 1 95.69 66 SER B CA 1
ATOM 1331 C C . SER B 1 66 ? 3.178 18.672 6.863 1 95.69 66 SER B C 1
ATOM 1333 O O . SER B 1 66 ? 2.457 18.953 7.824 1 95.69 66 SER B O 1
ATOM 1335 N N . GLN B 1 67 ? 3.68 19.547 6.059 1 96.81 67 GLN B N 1
ATOM 1336 C CA . GLN B 1 67 ? 3.496 20.969 6.328 1 96.81 67 GLN B CA 1
ATOM 1337 C C . GLN B 1 67 ? 2.373 21.562 5.473 1 96.81 67 GLN B C 1
ATOM 1339 O O . GLN B 1 67 ? 2.025 22.734 5.609 1 96.81 67 GLN B O 1
ATOM 1344 N N . THR B 1 68 ? 1.849 20.781 4.605 1 97.94 68 THR B N 1
ATOM 1345 C CA . THR B 1 68 ? 0.782 21.266 3.738 1 97.94 68 THR B CA 1
ATOM 1346 C C . THR B 1 68 ? -0.513 21.453 4.527 1 97.94 68 THR B C 1
ATOM 1348 O O . THR B 1 68 ? -0.723 20.797 5.547 1 97.94 68 THR B O 1
ATOM 1351 N N . ASP B 1 69 ? -1.399 22.312 4.008 1 97.5 69 ASP B N 1
ATOM 1352 C CA . ASP B 1 69 ? -2.684 22.578 4.645 1 97.5 69 ASP B CA 1
ATOM 1353 C C . ASP B 1 69 ? -3.551 21.328 4.691 1 97.5 69 ASP B C 1
ATOM 1355 O O . ASP B 1 69 ? -4.207 21.047 5.695 1 97.5 69 ASP B O 1
ATOM 1359 N N . HIS B 1 70 ? -3.543 20.656 3.584 1 97.75 70 HIS B N 1
ATOM 1360 C CA . HIS B 1 70 ? -4.414 19.484 3.523 1 97.75 70 HIS B CA 1
ATOM 1361 C C . HIS B 1 70 ? -3.951 18.406 4.496 1 97.75 70 HIS B C 1
ATOM 1363 O O . HIS B 1 70 ? -4.777 17.75 5.129 1 97.75 70 HIS B O 1
ATOM 1369 N N . PHE B 1 71 ? -2.627 18.172 4.637 1 98.12 71 PHE B N 1
ATOM 1370 C CA . PHE B 1 71 ? -2.154 17.172 5.594 1 98.12 71 PHE B CA 1
ATOM 1371 C C . PHE B 1 71 ? -2.482 17.609 7.02 1 98.12 71 PHE B C 1
ATOM 1373 O O . PHE B 1 71 ? -2.953 16.797 7.824 1 98.12 71 PHE B O 1
ATOM 1380 N N . GLN B 1 72 ? -2.248 18.875 7.312 1 97.38 72 GLN B N 1
ATOM 1381 C CA . GLN B 1 72 ? -2.514 19.375 8.656 1 97.38 72 GLN B CA 1
ATOM 1382 C C . GLN B 1 72 ? -3.998 19.297 8.992 1 97.38 72 GLN B C 1
ATOM 1384 O O . GLN B 1 72 ? -4.363 18.984 10.133 1 97.38 72 GLN B O 1
ATOM 1389 N N . ALA B 1 73 ? -4.832 19.609 8.062 1 96.75 73 ALA B N 1
ATOM 1390 C CA . ALA B 1 73 ? -6.273 19.453 8.266 1 96.75 73 ALA B CA 1
ATOM 1391 C C . ALA B 1 73 ? -6.633 18 8.586 1 96.75 73 ALA B C 1
ATOM 1393 O O . ALA B 1 73 ? -7.461 17.75 9.461 1 96.75 73 ALA B O 1
ATOM 1394 N N . PHE B 1 74 ? -6.055 17.062 7.871 1 97.62 74 PHE B N 1
ATOM 1395 C CA . PHE B 1 74 ? -6.258 15.633 8.117 1 97.62 74 PHE B CA 1
ATOM 1396 C C . PHE B 1 74 ? -5.766 15.25 9.508 1 97.62 74 PHE B C 1
ATOM 1398 O O . PHE B 1 74 ? -6.488 14.617 10.273 1 97.62 74 PHE B O 1
ATOM 1405 N N . GLU B 1 75 ? -4.559 15.672 9.805 1 96.5 75 GLU B N 1
ATOM 1406 C CA . GLU B 1 75 ? -3.934 15.359 11.086 1 96.5 75 GLU B CA 1
ATOM 1407 C C . GLU B 1 75 ? -4.785 15.852 12.258 1 96.5 75 GLU B C 1
ATOM 1409 O O . GLU B 1 75 ? -4.918 15.156 13.266 1 96.5 75 GLU B O 1
ATOM 1414 N N . GLN B 1 76 ? -5.387 16.938 12.109 1 96.81 76 GLN B N 1
ATOM 1415 C CA . GLN B 1 76 ? -6.184 17.547 13.164 1 96.81 76 GLN B CA 1
ATOM 1416 C C . GLN B 1 76 ? -7.41 16.703 13.492 1 96.81 76 GLN B C 1
ATOM 1418 O O . GLN B 1 76 ? -7.914 16.734 14.617 1 96.81 76 GLN B O 1
ATOM 1423 N N . GLN B 1 77 ? -7.863 15.977 12.555 1 97.5 77 GLN B N 1
ATOM 1424 C CA . GLN B 1 77 ? -9.078 15.188 12.734 1 97.5 77 GLN B CA 1
ATOM 1425 C C . GLN B 1 77 ? -8.758 13.789 13.258 1 97.5 77 GLN B C 1
ATOM 1427 O O . GLN B 1 77 ? -9.648 13.086 13.727 1 97.5 77 GLN B O 1
ATOM 1432 N N . LEU B 1 78 ? -7.527 13.422 13.266 1 96.88 78 LEU B N 1
ATOM 1433 C CA . LEU B 1 78 ? -7.113 12.047 13.508 1 96.88 78 LEU B CA 1
ATOM 1434 C C . LEU B 1 78 ? -7.492 11.594 14.914 1 96.88 78 LEU B C 1
ATOM 1436 O O . LEU B 1 78 ? -7.969 10.477 15.109 1 96.88 78 LEU B O 1
ATOM 1440 N N . PRO B 1 79 ? -7.375 12.477 15.938 1 96.31 79 PRO B N 1
ATOM 1441 C CA . PRO B 1 79 ? -7.691 12.031 17.297 1 96.31 79 PRO B CA 1
ATOM 1442 C C . PRO B 1 79 ? -9.141 11.555 17.438 1 96.31 79 PRO B C 1
ATOM 1444 O O . PRO B 1 79 ? -9.422 10.656 18.234 1 96.31 79 PRO B O 1
ATOM 1447 N N . GLU B 1 80 ? -10.031 12.031 16.641 1 96.62 80 GLU B N 1
ATOM 1448 C CA . GLU B 1 80 ? -11.445 11.672 16.719 1 96.62 80 GLU B CA 1
ATOM 1449 C C . GLU B 1 80 ? -11.742 10.43 15.891 1 96.62 80 GLU B C 1
ATOM 1451 O O . GLU B 1 80 ? -12.789 9.797 16.062 1 96.62 80 GLU B O 1
ATOM 1456 N N . LEU B 1 81 ? -10.828 10.109 15.055 1 98.06 81 LEU B N 1
ATOM 1457 C CA . LEU B 1 81 ? -11.141 9.094 14.055 1 98.06 81 LEU B CA 1
ATOM 1458 C C . LEU B 1 81 ? -10.406 7.789 14.359 1 98.06 81 LEU B C 1
ATOM 1460 O O . LEU B 1 81 ? -10.859 6.715 13.961 1 98.06 81 LEU B O 1
ATOM 1464 N N . LEU B 1 82 ? -9.336 7.84 15.039 1 97.69 82 LEU B N 1
ATOM 1465 C CA . LEU B 1 82 ? -8.406 6.723 15.109 1 97.69 82 LEU B CA 1
ATOM 1466 C C . LEU B 1 82 ? -8.781 5.77 16.234 1 97.69 82 LEU B C 1
ATOM 1468 O O . LEU B 1 82 ? -9.297 6.203 17.266 1 97.69 82 LEU B O 1
ATOM 1472 N N . ALA B 1 83 ? -8.586 4.535 15.93 1 96.62 83 ALA B N 1
ATOM 1473 C CA . ALA B 1 83 ? -8.625 3.488 16.953 1 96.62 83 ALA B CA 1
ATOM 1474 C C . ALA B 1 83 ? -7.223 3.014 17.297 1 96.62 83 ALA B C 1
ATOM 1476 O O . ALA B 1 83 ? -6.918 1.821 17.203 1 96.62 83 ALA B O 1
ATOM 1477 N N . GLY B 1 84 ? -6.219 3.867 17.656 1 92.62 84 GLY B N 1
ATOM 1478 C CA . GLY B 1 84 ? -4.836 3.562 17.969 1 92.62 84 GLY B CA 1
ATOM 1479 C C . GLY B 1 84 ? -3.846 4.449 17.234 1 92.62 84 GLY B C 1
ATOM 1480 O O . GLY B 1 84 ? -4.234 5.262 16.391 1 92.62 84 GLY B O 1
ATOM 1481 N N . GLU B 1 85 ? -2.58 4.266 17.516 1 93.94 85 GLU B N 1
ATOM 1482 C CA . GLU B 1 85 ? -1.538 5.078 16.891 1 93.94 85 GLU B CA 1
ATOM 1483 C C . GLU B 1 85 ? -1.212 4.582 15.492 1 93.94 85 GLU B C 1
ATOM 1485 O O . GLU B 1 85 ? -1.157 3.375 15.25 1 93.94 85 GLU B O 1
ATOM 1490 N N . PRO B 1 86 ? -0.992 5.52 14.664 1 96.75 86 PRO B N 1
ATOM 1491 C CA . PRO B 1 86 ? -0.529 5.102 13.336 1 96.75 86 PRO B CA 1
ATOM 1492 C C . PRO B 1 86 ? 0.849 4.445 13.375 1 96.75 86 PRO B C 1
ATOM 1494 O O . PRO B 1 86 ? 1.607 4.645 14.328 1 96.75 86 PRO B O 1
ATOM 1497 N N . GLU B 1 87 ? 1.082 3.617 12.453 1 96.75 87 GLU B N 1
ATOM 1498 C CA . GLU B 1 87 ? 2.4 3.039 12.203 1 96.75 87 GLU B CA 1
ATOM 1499 C C . GLU B 1 87 ? 2.996 3.562 10.898 1 96.75 87 GLU B C 1
ATOM 1501 O O . GLU B 1 87 ? 2.398 3.406 9.836 1 96.75 87 GLU B O 1
ATOM 1506 N N . ILE B 1 88 ? 4.137 4.164 10.977 1 97.56 88 ILE B N 1
ATOM 1507 C CA . ILE B 1 88 ? 4.762 4.754 9.797 1 97.56 88 ILE B CA 1
ATOM 1508 C C . ILE B 1 88 ? 6.156 4.168 9.609 1 97.56 88 ILE B C 1
ATOM 1510 O O . ILE B 1 88 ? 6.957 4.133 10.547 1 97.56 88 ILE B O 1
ATOM 1514 N N . ARG B 1 89 ? 6.461 3.711 8.453 1 97.56 89 ARG B N 1
ATOM 1515 C CA . ARG B 1 89 ? 7.789 3.262 8.047 1 97.56 89 ARG B CA 1
ATOM 1516 C C . ARG B 1 89 ? 8.289 4.062 6.848 1 97.56 89 ARG B C 1
ATOM 1518 O O . ARG B 1 89 ? 7.594 4.18 5.836 1 97.56 89 ARG B O 1
ATOM 1525 N N . ARG B 1 90 ? 9.383 4.566 6.965 1 98.19 90 ARG B N 1
ATOM 1526 C CA . ARG B 1 90 ? 10.039 5.301 5.887 1 98.19 90 ARG B CA 1
ATOM 1527 C C . ARG B 1 90 ? 11.242 4.531 5.348 1 98.19 90 ARG B C 1
ATOM 1529 O O . ARG B 1 90 ? 12.086 4.066 6.117 1 98.19 90 ARG B O 1
ATOM 1536 N N . PHE B 1 91 ? 11.359 4.395 4.121 1 98.5 91 PHE B N 1
ATOM 1537 C CA . PHE B 1 91 ? 12.422 3.656 3.449 1 98.5 91 PHE B CA 1
ATOM 1538 C C . PHE B 1 91 ? 13.242 4.582 2.561 1 98.5 91 PHE B C 1
ATOM 1540 O O . PHE B 1 91 ? 12.703 5.238 1.67 1 98.5 91 PHE B O 1
ATOM 1547 N N . ASP B 1 92 ? 14.508 4.668 2.832 1 98 92 ASP B N 1
ATOM 1548 C CA . ASP B 1 92 ? 15.422 5.32 1.899 1 98 92 ASP B CA 1
ATOM 1549 C C . ASP B 1 92 ? 15.828 4.371 0.774 1 98 92 ASP B C 1
ATOM 1551 O O . ASP B 1 92 ? 16.453 3.336 1.023 1 98 92 ASP B O 1
ATOM 1555 N N . VAL B 1 93 ? 15.516 4.766 -0.398 1 98.19 93 VAL B N 1
ATOM 1556 C CA . VAL B 1 93 ? 15.586 3.85 -1.531 1 98.19 93 VAL B CA 1
ATOM 1557 C C . VAL B 1 93 ? 16.844 4.133 -2.352 1 98.19 93 VAL B C 1
ATOM 1559 O O . VAL B 1 93 ? 17.141 5.289 -2.668 1 98.19 93 VAL B O 1
ATOM 1562 N N . ASP B 1 94 ? 17.516 3.088 -2.656 1 96 94 ASP B N 1
ATOM 1563 C CA . ASP B 1 94 ? 18.734 3.172 -3.467 1 96 94 ASP B CA 1
ATOM 1564 C C . ASP B 1 94 ? 18.391 3.127 -4.957 1 96 94 ASP B C 1
ATOM 1566 O O . ASP B 1 94 ? 18.922 3.922 -5.738 1 96 94 ASP B O 1
ATOM 1570 N N . SER B 1 95 ? 17.578 2.217 -5.285 1 95.81 95 SER B N 1
ATOM 1571 C CA . SER B 1 95 ? 17.203 2.062 -6.684 1 95.81 95 SER B CA 1
ATOM 1572 C C . SER B 1 95 ? 15.773 1.525 -6.809 1 95.81 95 SER B C 1
ATOM 1574 O O . SER B 1 95 ? 15.242 0.93 -5.871 1 95.81 95 SER B O 1
ATOM 1576 N N . VAL B 1 96 ? 15.195 1.812 -7.957 1 96.25 96 VAL B N 1
ATOM 1577 C CA . VAL B 1 96 ? 13.859 1.335 -8.297 1 96.25 96 VAL B CA 1
ATOM 1578 C C . VAL B 1 96 ? 13.906 0.579 -9.617 1 96.25 96 VAL B C 1
ATOM 1580 O O . VAL B 1 96 ? 14.562 1.012 -10.57 1 96.25 96 VAL B O 1
ATOM 1583 N N . THR B 1 97 ? 13.234 -0.58 -9.617 1 95.31 97 THR B N 1
ATOM 1584 C CA . THR B 1 97 ? 13.094 -1.343 -10.859 1 95.31 97 THR B CA 1
ATOM 1585 C C . THR B 1 97 ? 11.641 -1.74 -11.086 1 95.31 97 THR B C 1
ATOM 1587 O O . THR B 1 97 ? 10.836 -1.741 -10.156 1 95.31 97 THR B O 1
ATOM 1590 N N . GLU B 1 98 ? 11.305 -1.957 -12.359 1 93.56 98 GLU B N 1
ATOM 1591 C CA . GLU B 1 98 ? 10.023 -2.514 -12.773 1 93.56 98 GLU B CA 1
ATOM 1592 C C . GLU B 1 98 ? 10.188 -3.908 -13.367 1 93.56 98 GLU B C 1
ATOM 1594 O O . GLU B 1 98 ? 10.562 -4.051 -14.531 1 93.56 98 GLU B O 1
ATOM 1599 N N . PRO B 1 99 ? 9.93 -4.852 -12.516 1 86.38 99 PRO B N 1
ATOM 1600 C CA . PRO B 1 99 ? 10.133 -6.203 -13.039 1 86.38 99 PRO B CA 1
ATOM 1601 C C . PRO B 1 99 ? 9.172 -6.539 -14.18 1 86.38 99 PRO B C 1
ATOM 1603 O O . PRO B 1 99 ? 8.078 -5.969 -14.258 1 86.38 99 PRO B O 1
ATOM 1606 N N . PRO B 1 100 ? 9.711 -7.332 -15.086 1 78.38 100 PRO B N 1
ATOM 1607 C CA . PRO B 1 100 ? 8.82 -7.762 -16.156 1 78.38 100 PRO B CA 1
ATOM 1608 C C . PRO B 1 100 ? 7.648 -8.602 -15.664 1 78.38 100 PRO B C 1
ATOM 1610 O O . PRO B 1 100 ? 7.75 -9.25 -14.617 1 78.38 100 PRO B O 1
ATOM 1613 N N . LEU B 1 101 ? 6.484 -8.391 -16.266 1 67.56 101 LEU B N 1
ATOM 1614 C CA . LEU B 1 101 ? 5.305 -9.172 -15.922 1 67.56 101 LEU B CA 1
ATOM 1615 C C . LEU B 1 101 ? 5.469 -10.625 -16.359 1 67.56 101 LEU B C 1
ATOM 1617 O O . LEU B 1 101 ? 6.148 -10.906 -17.344 1 67.56 101 LEU B O 1
#

Sequence (202 aa):
MIVVHATFRFDPDARDDALELIADLVEQSQTEDGLIDYRAAVDVSDPNVVRFFEQYEDAAAFDAHSQTDHFQAFEQQLPELLAGEPEIRRFDVDSVTEPPLMIVVHATFRFDPDARDDALELIADLVEQSQTEDGLIDYRAAVDVSDPNVVRFFEQYEDAAAFDAHSQTDHFQAFEQQLPELLAGEPEIRRFDVDSVTEPPL

Organism: Halobacterium salinarum (strain ATCC 700922 / JCM 11081 / NRC-1) (NCBI:txid64091)

Solvent-accessible surface area (backbone atoms only — not comparable to full-atom values): 10415 Å² total; per-residue (Å²): 66,31,38,35,45,36,39,40,34,33,29,78,91,31,40,69,62,48,51,56,52,46,51,52,39,34,61,56,50,58,69,39,76,48,43,75,44,52,46,46,17,34,28,71,90,39,84,46,30,38,38,35,47,36,30,23,58,31,70,67,32,52,57,50,49,67,68,33,68,60,45,44,56,51,58,69,48,39,81,81,28,42,59,61,80,67,47,49,40,38,30,41,38,74,44,77,46,64,66,83,131,66,32,38,34,45,35,40,40,35,33,29,78,91,32,39,70,63,49,51,57,51,46,51,51,39,35,61,56,50,57,70,38,74,47,42,73,42,51,45,47,16,35,28,70,90,38,85,44,30,38,38,33,46,36,31,21,57,30,69,69,33,52,57,50,50,67,69,33,68,61,46,45,57,50,56,69,48,38,81,82,30,42,58,62,78,66,45,48,40,38,29,40,40,74,46,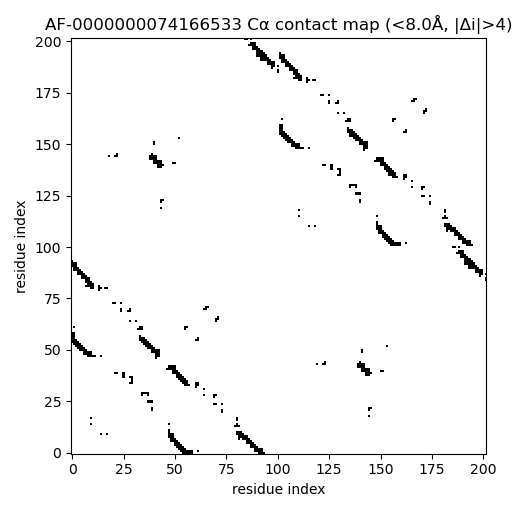76,46,65,67,82,132

Nearest PDB structures (foldseek):
  4hl9-assembly4_H  TM=9.461E-01  e=9.292E-10  Rhodospirillum rubrum ATCC 11170
  4dpo-assembly1_B  TM=9.567E-01  e=2.895E-09  Methanosarcina mazei Go1
  2omo-assembly4_E  TM=9.635E-01  e=5.281E-08  Nitrosomonas europaea
  2gff-assembly1_A  TM=9.632E-01  e=5.281E-08  Yersinia pestis
  4zos-assembly1_C  TM=9.311E-01  e=4.958E-08  Yersinia enterocolitica subsp. enterocolitica 8081

Secondary structure (DSSP, 8-state):
-EEEEEEEEB-GGGHHHHHHHHHHHHHHHTTSTTEEEEEEEEESS-TTEEEEEEEESSHHHHHHHTTSHHHHHHHHHHHHHBSS--EEEEEEEEEEE----/-EEEEEEEEB-GGGHHHHHHHHHHHHHHHTTSTTEEEEEEEEESS-TTEEEEEEEESSHHHHHHHTTSHHHHHHHHHHHHHBSS--EEEEEEEEEEE----

InterPro domains:
  IPR007138 Antibiotic biosynthesis monooxygenase domain [PF03992] (1-76)
  IPR007138 Antibiotic biosynthesis monooxygenase domain [PS51725] (2-91)
  IPR011008 Dimeric alpha-beta barrel [SSF54909] (1-93)
  IPR050744 AI-2 Signaling Cycle Isomerase LsrG [PTHR33336] (1-92)